Protein AF-A0A1A2CNS4-F1 (afdb_monomer_lite)

Radius of gyration: 110.71 Å; chains: 1; bounding box: 211×34×336 Å

Foldseek 3Di:
DPPPVVVVVVLVVCCVPPVPPSVVVVVVVVVVVVVVVVVVVVVVVVVVVVPPPDDDDDDDDDDDDDDDDDDDDDDDDDVVCVVVVVVVVVVVVVVVVVVVVVVVVVVVVVVVVVVVVVVVVVVVVVVVVVVVVVVVVVVVVVVVVVVVVVVCVVVVVVVVVVVVVVVVVVVVVVVVVVVVVVVVVVVVVVVVVVVVVVVVVVVVVVVVVVVVVVVVVVVVVVVVVVVVVVVVVVVVVVVVVVVVVVVVVVVVVVVVVVVVVVVVVVVVVVVVVVVVVVVVVVVVVVVVVVVVVVVVVVVVVVVVVVVVVVVVVVVVVVVVVVVVVVVVPDDDDDDDDVDVVD

Sequence (342 aa):
MAFAVPLTVLGLAGVATNPALFVPLLVLAGFALVVVDFYGYQRREAKERALIAARPPKRNPQPRPAPAPTQVKLKQTPSELEAEARARADAAEAKAQAAQAEALAAEARARAEAAEAQALAAEAEALAAEAEALAAEARAQAEAAAAEALAAEPEALAAEARAQAEAAEAQALAAEARARGQARAEAAETEALAAQARAEAEAAEAEAMAAEARAQAEAAEALAQAARAREQAEAAEAQARAAEAQAQAEAAEAQTRAAEARARARARTEAAEAEAVAAQARAEAEAAEAEARAAEVWAGAEAAEAQALAAEARARAVRLRREAEAKTARRPKEDRPQGDSP

Structure (mmCIF, N/CA/C/O backbone):
data_AF-A0A1A2CNS4-F1
#
_entry.id   AF-A0A1A2CNS4-F1
#
loop_
_atom_site.group_PDB
_atom_site.id
_atom_site.type_symbol
_atom_site.label_atom_id
_atom_site.label_alt_id
_atom_site.label_comp_id
_atom_site.label_asym_id
_atom_site.label_entity_id
_atom_site.label_seq_id
_atom_site.pdbx_PDB_ins_code
_atom_site.Cartn_x
_atom_site.Cartn_y
_atom_site.Cartn_z
_atom_site.occupancy
_atom_site.B_iso_or_equiv
_atom_site.auth_seq_id
_atom_site.auth_comp_id
_atom_site.auth_asym_id
_atom_site.auth_atom_id
_atom_site.pdbx_PDB_model_num
ATOM 1 N N . MET A 1 1 ? -62.488 10.384 37.126 1.00 51.12 1 MET A N 1
ATOM 2 C CA . MET A 1 1 ? -61.646 9.177 36.951 1.00 51.12 1 MET A CA 1
ATOM 3 C C . MET A 1 1 ? -61.115 8.981 35.516 1.00 51.12 1 MET A C 1
ATOM 5 O O . MET A 1 1 ? -60.415 8.008 35.296 1.00 51.12 1 MET A O 1
ATOM 9 N N . ALA A 1 2 ? -61.365 9.877 34.544 1.00 52.34 2 ALA A N 1
ATOM 10 C CA . ALA A 1 2 ? -60.969 9.656 33.137 1.00 52.34 2 ALA A CA 1
ATOM 11 C C . ALA A 1 2 ? -59.573 10.194 32.733 1.00 52.34 2 ALA A C 1
ATOM 13 O O . ALA A 1 2 ? -59.128 9.940 31.622 1.00 52.34 2 ALA A O 1
ATOM 14 N N . PHE A 1 3 ? -58.864 10.906 33.619 1.00 50.09 3 PHE A N 1
ATOM 15 C CA . PHE A 1 3 ? -57.565 11.535 33.306 1.00 50.09 3 PHE A CA 1
ATOM 16 C C . PHE A 1 3 ? -56.349 10.875 33.978 1.00 50.09 3 PHE A C 1
ATOM 18 O O . PHE A 1 3 ? -55.220 11.228 33.658 1.00 50.09 3 PHE A O 1
ATOM 25 N N . ALA A 1 4 ? -56.548 9.906 34.879 1.00 55.91 4 ALA A N 1
ATOM 26 C CA . ALA A 1 4 ? -55.442 9.278 35.612 1.00 55.91 4 ALA A CA 1
ATOM 27 C C . ALA A 1 4 ? -54.677 8.239 34.769 1.00 55.91 4 ALA A C 1
ATOM 29 O O . ALA A 1 4 ? -53.458 8.146 34.856 1.00 55.91 4 ALA A O 1
ATOM 30 N N . VAL A 1 5 ? -55.386 7.506 33.906 1.00 55.97 5 VAL A N 1
ATOM 31 C CA . VAL A 1 5 ? -54.818 6.433 33.075 1.00 55.97 5 VAL A CA 1
ATOM 32 C C . VAL A 1 5 ? -53.853 6.933 31.979 1.00 55.97 5 VAL A C 1
ATOM 34 O O . VAL A 1 5 ? -52.799 6.321 31.814 1.00 55.97 5 VAL A O 1
ATOM 37 N N . PRO A 1 6 ? -54.113 8.035 31.238 1.00 58.06 6 PRO A N 1
ATOM 38 C CA . PRO A 1 6 ? -53.168 8.482 30.207 1.00 58.06 6 PRO A CA 1
ATOM 39 C C . PRO A 1 6 ? -51.847 9.026 30.778 1.00 58.06 6 PRO A C 1
ATOM 41 O O . PRO A 1 6 ? -50.804 8.881 30.145 1.00 58.06 6 PRO A O 1
ATOM 44 N N . LEU A 1 7 ? -51.857 9.597 31.988 1.00 63.91 7 LEU A N 1
ATOM 45 C CA . LEU A 1 7 ? -50.659 10.158 32.626 1.00 63.91 7 LEU A CA 1
ATOM 46 C C . LEU A 1 7 ? -49.661 9.081 33.072 1.00 63.91 7 LEU A C 1
ATOM 48 O O . LEU A 1 7 ? -48.454 9.267 32.929 1.00 63.91 7 LEU A O 1
ATOM 52 N N . THR A 1 8 ? -50.144 7.932 33.547 1.00 71.75 8 THR A N 1
ATOM 53 C CA . THR A 1 8 ? -49.272 6.821 33.958 1.00 71.75 8 THR A CA 1
ATOM 54 C C . THR A 1 8 ? -48.624 6.120 32.765 1.00 71.75 8 THR A C 1
ATOM 56 O O . THR A 1 8 ? -47.458 5.738 32.840 1.00 71.75 8 THR A O 1
ATOM 59 N N . VAL A 1 9 ? -49.339 6.004 31.638 1.00 74.12 9 VAL A N 1
ATOM 60 C CA . VAL A 1 9 ? -48.796 5.404 30.404 1.00 74.12 9 VAL A CA 1
ATOM 61 C C . VAL A 1 9 ? -47.729 6.308 29.775 1.00 74.12 9 VAL A C 1
ATOM 63 O O . VAL A 1 9 ? -46.681 5.816 29.360 1.00 74.12 9 VAL A O 1
ATOM 66 N N . LEU A 1 10 ? -47.944 7.630 29.768 1.00 71.50 10 LEU A N 1
ATOM 67 C CA . LEU A 1 10 ? -46.970 8.591 29.239 1.00 71.50 10 LEU A CA 1
ATOM 68 C C . LEU A 1 10 ? -45.695 8.664 30.102 1.00 71.50 10 LEU A C 1
ATOM 70 O O . LEU A 1 10 ? -44.593 8.759 29.564 1.00 71.50 10 LEU A O 1
ATOM 74 N N . GLY A 1 11 ? -45.833 8.559 31.429 1.00 69.56 11 GLY A N 1
ATOM 75 C CA . GLY A 1 11 ? -44.696 8.515 32.353 1.00 69.56 11 GLY A CA 1
ATOM 76 C C . GLY A 1 11 ? -43.818 7.274 32.164 1.00 69.56 11 GLY A C 1
ATOM 77 O O . GLY A 1 11 ? -42.597 7.393 32.097 1.00 69.56 11 GLY A O 1
ATOM 78 N N . LEU A 1 12 ? -44.426 6.094 32.000 1.00 76.00 12 LEU A N 1
ATOM 79 C CA . LEU A 1 12 ? -43.692 4.840 31.783 1.00 76.00 12 LEU A CA 1
ATOM 80 C C . LEU A 1 12 ? -42.988 4.795 30.419 1.00 76.00 12 LEU A C 1
ATOM 82 O O . LEU A 1 12 ? -41.839 4.361 30.337 1.00 76.00 12 LEU A O 1
ATOM 86 N N . ALA A 1 13 ? -43.632 5.296 29.361 1.00 79.94 13 ALA A N 1
ATOM 87 C CA . ALA A 1 13 ? -43.012 5.390 28.040 1.00 79.94 13 ALA A CA 1
ATOM 88 C C . ALA A 1 13 ? -41.817 6.368 28.018 1.00 79.94 13 ALA A C 1
ATOM 90 O O . ALA A 1 13 ? -40.807 6.104 27.358 1.00 79.94 13 ALA A O 1
ATOM 91 N N . GLY A 1 14 ? -41.898 7.469 28.773 1.00 73.44 14 GLY A N 1
ATOM 92 C CA . GLY A 1 14 ? -40.805 8.434 28.930 1.00 73.44 14 GLY A CA 1
ATOM 93 C C . GLY A 1 14 ? -39.570 7.851 29.624 1.00 73.44 14 GLY A C 1
ATOM 94 O O . GLY A 1 14 ? -38.446 8.069 29.174 1.00 73.44 14 GLY A O 1
ATOM 95 N N . VAL A 1 15 ? -39.762 7.041 30.672 1.00 82.06 15 VAL A N 1
ATOM 96 C CA . VAL A 1 15 ? -38.656 6.374 31.387 1.00 82.06 15 VAL A CA 1
ATOM 97 C C . VAL A 1 15 ? -37.901 5.393 30.483 1.00 82.06 15 VAL A C 1
ATOM 99 O O . VAL A 1 15 ? -36.676 5.329 30.554 1.00 82.06 15 VAL A O 1
ATOM 102 N N . ALA A 1 16 ? -38.602 4.675 29.598 1.00 83.50 16 ALA A N 1
ATOM 103 C CA . ALA A 1 16 ? -37.981 3.726 28.669 1.00 83.50 16 ALA A CA 1
ATOM 104 C C . ALA A 1 16 ? -37.172 4.409 27.552 1.00 83.50 16 ALA A C 1
ATOM 106 O O . ALA A 1 16 ? -36.167 3.870 27.096 1.00 83.50 16 ALA A O 1
ATOM 107 N N . THR A 1 17 ? -37.609 5.587 27.100 1.00 90.25 17 THR A N 1
ATOM 108 C CA . THR A 1 17 ? -36.985 6.300 25.974 1.00 90.25 17 THR A CA 1
ATOM 109 C C . THR A 1 17 ? -35.889 7.263 26.406 1.00 90.25 17 THR A C 1
ATOM 111 O O . THR A 1 17 ? -34.947 7.482 25.647 1.00 90.25 17 THR A O 1
ATOM 114 N N . ASN A 1 18 ? -35.987 7.846 27.604 1.00 82.50 18 ASN A N 1
ATOM 115 C CA . ASN A 1 18 ? -35.010 8.824 28.072 1.00 82.50 18 ASN A CA 1
ATOM 116 C C . ASN A 1 18 ? -34.841 8.793 29.608 1.00 82.50 18 ASN A C 1
ATOM 118 O O . ASN A 1 18 ? -35.271 9.713 30.317 1.00 82.50 18 ASN A O 1
ATOM 122 N N . PRO A 1 19 ? -34.205 7.738 30.157 1.00 85.44 19 PRO A N 1
ATOM 123 C CA . PRO A 1 19 ? -34.143 7.515 31.603 1.00 85.44 19 PRO A CA 1
ATOM 124 C C . PRO A 1 19 ? -33.402 8.634 32.348 1.00 85.44 19 PRO A C 1
ATOM 126 O O . PRO A 1 19 ? -33.779 8.981 33.466 1.00 85.44 19 PRO A O 1
ATOM 129 N N . ALA A 1 20 ? -32.407 9.260 31.709 1.00 86.25 20 ALA A N 1
ATOM 130 C CA . ALA A 1 20 ? -31.607 10.333 32.302 1.00 86.25 20 ALA A CA 1
ATOM 131 C C . ALA A 1 20 ? -32.427 11.580 32.690 1.00 86.25 20 ALA A C 1
ATOM 133 O O . ALA A 1 20 ? -32.040 12.298 33.607 1.00 86.25 20 ALA A O 1
ATOM 134 N N . LEU A 1 21 ? -33.562 11.831 32.025 1.00 86.62 21 LEU A N 1
ATOM 135 C CA . LEU A 1 21 ? -34.442 12.968 32.322 1.00 86.62 21 LEU A CA 1
ATOM 136 C C . LEU A 1 21 ? -35.630 12.581 33.209 1.00 86.62 21 LEU A C 1
ATOM 138 O O . LEU A 1 21 ? -36.022 13.349 34.085 1.00 86.62 21 LEU A O 1
ATOM 142 N N . PHE A 1 22 ? -36.208 11.395 33.007 1.00 82.94 22 PHE A N 1
ATOM 143 C CA . PHE A 1 22 ? -37.447 11.010 33.691 1.00 82.94 22 PHE A CA 1
ATOM 144 C C . PHE A 1 22 ? -37.236 10.463 35.107 1.00 82.94 22 PHE A C 1
ATOM 146 O O . PHE A 1 22 ? -38.076 10.702 35.975 1.00 82.94 22 PHE A O 1
ATOM 153 N N . VAL A 1 23 ? -36.114 9.788 35.378 1.00 84.81 23 VAL A N 1
ATOM 154 C CA . VAL A 1 23 ? -35.785 9.295 36.727 1.00 84.81 23 VAL A CA 1
ATOM 155 C C . VAL A 1 23 ? -35.658 10.440 37.750 1.00 84.81 23 VAL A C 1
ATOM 157 O O . VAL A 1 23 ? -36.341 10.374 38.774 1.00 84.81 23 VAL A O 1
ATOM 160 N N . PRO A 1 24 ? -34.888 11.524 37.511 1.00 85.19 24 PRO A N 1
ATOM 161 C CA . PRO A 1 24 ? -34.815 12.630 38.472 1.00 85.19 24 PRO A CA 1
ATOM 162 C C . PRO A 1 24 ? -36.153 13.372 38.651 1.00 85.19 24 PRO A C 1
ATOM 164 O O . PRO A 1 24 ? -36.464 13.812 39.758 1.00 85.19 24 PRO A O 1
ATOM 167 N N . LEU A 1 25 ? -36.987 13.460 37.607 1.00 84.81 25 LEU A N 1
ATOM 168 C CA . LEU A 1 25 ? -38.335 14.044 37.689 1.00 84.81 25 LEU A CA 1
ATOM 169 C C . LEU A 1 25 ? -39.282 13.226 38.583 1.00 84.81 25 LEU A C 1
ATOM 171 O O . LEU A 1 25 ? -40.048 13.805 39.353 1.00 84.81 25 LEU A O 1
ATOM 175 N N . LEU A 1 26 ? -39.209 11.893 38.521 1.00 84.31 26 LEU A N 1
ATOM 176 C CA . LEU A 1 26 ? -39.982 11.001 39.392 1.00 84.31 26 LEU A CA 1
ATOM 177 C C . LEU A 1 26 ? -39.563 11.122 40.860 1.00 84.31 26 LEU A C 1
ATOM 179 O O . LEU A 1 26 ? -40.426 11.196 41.735 1.00 84.31 26 LEU A O 1
ATOM 183 N N . VAL A 1 27 ? -38.257 11.208 41.129 1.00 88.81 27 VAL A N 1
ATOM 184 C CA . VAL A 1 27 ? -37.731 11.430 42.487 1.00 88.81 27 VAL A CA 1
ATOM 185 C C . VAL A 1 27 ? -38.237 12.761 43.053 1.00 88.81 27 VAL A C 1
ATOM 187 O O . VAL A 1 27 ? -38.709 12.812 44.190 1.00 88.81 27 VAL A O 1
ATOM 190 N N . LEU A 1 28 ? -38.224 13.827 42.245 1.00 90.62 28 LEU A N 1
ATOM 191 C CA . LEU A 1 28 ? -38.727 15.143 42.645 1.00 90.62 28 LEU A CA 1
ATOM 192 C C . LEU A 1 28 ? -40.238 15.124 42.947 1.00 90.62 28 LEU A C 1
ATOM 194 O O . LEU A 1 28 ? -40.680 15.703 43.940 1.00 90.62 28 LEU A O 1
ATOM 198 N N . ALA A 1 29 ? -41.033 14.441 42.119 1.00 85.94 29 ALA A N 1
ATOM 199 C CA . ALA A 1 29 ? -42.475 14.308 42.325 1.00 85.94 29 ALA A CA 1
ATOM 200 C C . ALA A 1 29 ? -42.813 13.499 43.592 1.00 85.94 29 ALA A C 1
ATOM 202 O O . ALA A 1 29 ? -43.718 13.878 44.339 1.00 85.94 29 ALA A O 1
ATOM 203 N N . GLY A 1 30 ? -42.060 12.428 43.868 1.00 85.31 30 GLY A N 1
ATOM 204 C CA . GLY A 1 30 ? -42.186 11.654 45.105 1.00 85.31 30 GLY A CA 1
ATOM 205 C C . GLY A 1 30 ? -41.881 12.496 46.345 1.00 85.31 30 GLY A C 1
ATOM 206 O O . GLY A 1 30 ? -42.659 12.501 47.297 1.00 85.31 30 GLY A O 1
ATOM 207 N N . PHE A 1 31 ? -40.808 13.289 46.299 1.00 91.31 31 PHE A N 1
ATOM 208 C CA . PHE A 1 31 ? -40.459 14.208 47.383 1.00 91.31 31 PHE A CA 1
ATOM 209 C C . PHE A 1 31 ? -41.561 15.250 47.645 1.00 91.31 31 PHE A C 1
ATOM 211 O O . PHE A 1 31 ? -41.920 15.497 48.796 1.00 91.31 31 PHE A O 1
ATOM 218 N N . ALA A 1 32 ? -42.160 15.818 46.594 1.00 88.00 32 ALA A N 1
ATOM 219 C CA . ALA A 1 32 ? -43.245 16.790 46.735 1.00 88.00 32 ALA A CA 1
ATOM 220 C C . ALA A 1 32 ? -44.488 16.205 47.437 1.00 88.00 32 ALA A C 1
ATOM 222 O O . ALA A 1 32 ? -45.096 16.879 48.268 1.00 88.00 32 ALA A O 1
ATOM 223 N N . LEU A 1 33 ? -44.844 14.949 47.148 1.00 88.50 33 LEU A N 1
ATOM 224 C CA . LEU A 1 33 ? -45.954 14.247 47.805 1.00 88.50 33 LEU A CA 1
ATOM 225 C C . LEU A 1 33 ? -45.712 14.055 49.308 1.00 88.50 33 LEU A C 1
ATOM 227 O O . LEU A 1 33 ? -46.608 14.332 50.105 1.00 88.50 33 LEU A O 1
ATOM 231 N N . VAL A 1 34 ? -44.494 13.667 49.696 1.00 90.69 34 VAL A N 1
ATOM 232 C CA . VAL A 1 34 ? -44.107 13.511 51.110 1.00 90.69 34 VAL A CA 1
ATOM 233 C C . VAL A 1 34 ? -44.191 14.844 51.859 1.00 90.69 34 VAL A C 1
ATOM 235 O O . VAL A 1 34 ? -44.718 14.902 52.968 1.00 90.69 34 VAL A O 1
ATOM 238 N N . VAL A 1 35 ? -43.733 15.940 51.244 1.00 88.94 35 VAL A N 1
ATOM 239 C CA . VAL A 1 35 ? -43.813 17.281 51.847 1.00 88.94 35 VAL A CA 1
ATOM 240 C C . VAL A 1 35 ? -45.269 17.714 52.053 1.00 88.94 35 VAL A C 1
ATOM 242 O O . VAL A 1 35 ? -45.606 18.241 53.114 1.00 88.94 35 VAL A O 1
ATOM 245 N N . VAL A 1 36 ? -46.152 17.481 51.077 1.00 88.00 36 VAL A N 1
ATOM 246 C CA . VAL A 1 36 ? -47.579 17.831 51.197 1.00 88.00 36 VAL A CA 1
ATOM 247 C C . VAL A 1 36 ? -48.253 17.062 52.337 1.00 88.00 36 VAL A C 1
ATOM 249 O O . VAL A 1 36 ? -49.014 17.663 53.100 1.00 88.00 36 VAL A O 1
ATOM 252 N N . ASP A 1 37 ? -47.952 15.772 52.492 1.00 84.69 37 ASP A N 1
ATOM 253 C CA . ASP A 1 37 ? -48.531 14.943 53.556 1.00 84.69 37 ASP A CA 1
ATOM 254 C C . ASP A 1 37 ? -48.020 15.359 54.946 1.00 84.69 37 ASP A C 1
ATOM 256 O O . ASP A 1 37 ? -48.803 15.560 55.879 1.00 84.69 37 ASP A O 1
ATOM 260 N N . PHE A 1 38 ? -46.719 15.652 55.055 1.00 86.44 38 PHE A N 1
ATOM 261 C CA . PHE A 1 38 ? -46.110 16.173 56.280 1.00 86.44 38 PHE A CA 1
ATOM 262 C C . PHE A 1 38 ? -46.743 17.500 56.738 1.00 86.44 38 PHE A C 1
ATOM 264 O O . PHE A 1 38 ? -47.076 17.674 57.915 1.00 86.44 38 PHE A O 1
ATOM 271 N N . TYR A 1 39 ? -46.985 18.434 55.811 1.00 82.31 39 TYR A N 1
ATOM 272 C CA . TYR A 1 39 ? -47.676 19.691 56.125 1.00 82.31 39 TYR A CA 1
ATOM 273 C C . TYR A 1 39 ? -49.164 19.489 56.461 1.00 82.31 39 TYR A C 1
ATOM 275 O O . TYR A 1 39 ? -49.718 20.235 57.277 1.00 82.31 39 TYR A O 1
ATOM 283 N N . GLY A 1 40 ? -49.821 18.488 55.867 1.00 78.06 40 GLY A N 1
ATOM 284 C CA . GLY A 1 40 ? -51.193 18.101 56.195 1.00 78.06 40 GLY A CA 1
ATOM 285 C C . GLY A 1 40 ? -51.330 17.557 57.620 1.00 78.06 40 GLY A C 1
ATOM 286 O O . GLY A 1 40 ? -52.258 17.947 58.337 1.00 78.06 40 GLY A O 1
ATOM 287 N N . TYR A 1 41 ? -50.378 16.722 58.041 1.00 76.75 41 TYR A N 1
ATOM 288 C CA . TYR A 1 41 ? -50.313 16.128 59.377 1.00 76.75 41 TYR A CA 1
ATOM 289 C C . TYR A 1 41 ? -50.148 17.197 60.471 1.00 76.75 41 TYR A C 1
ATOM 291 O O . TYR A 1 41 ? -50.973 17.290 61.384 1.00 76.75 41 TYR A O 1
ATOM 299 N N . GLN A 1 42 ? -49.188 18.112 60.305 1.00 77.06 42 GLN A N 1
ATOM 300 C CA . GLN A 1 42 ? -48.960 19.237 61.229 1.00 77.06 42 GLN A CA 1
ATOM 301 C C . GLN A 1 42 ? -50.204 20.126 61.420 1.00 77.06 42 GLN A C 1
ATOM 303 O O . GLN A 1 42 ? -50.475 20.639 62.508 1.00 77.06 42 GLN A O 1
ATOM 308 N N . ARG A 1 43 ? -51.019 20.300 60.370 1.00 73.12 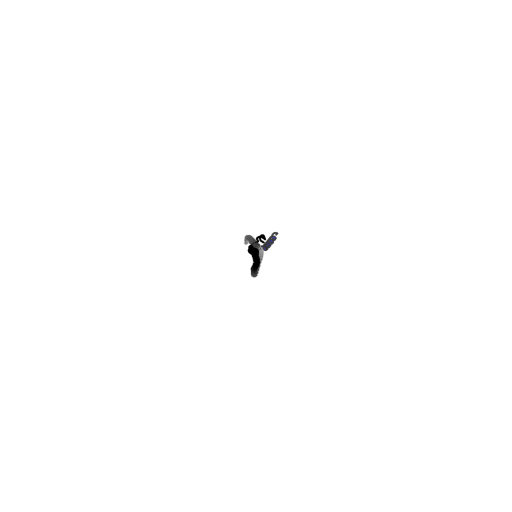43 ARG A N 1
ATOM 309 C CA . ARG A 1 43 ? -52.237 21.123 60.439 1.00 73.12 43 ARG A CA 1
ATOM 310 C C . ARG A 1 43 ? -53.385 20.477 61.226 1.00 73.12 43 ARG A C 1
ATOM 312 O O . ARG A 1 43 ? -54.307 21.202 61.610 1.00 73.12 43 ARG A O 1
ATOM 319 N N . ARG A 1 44 ? -53.373 19.153 61.433 1.00 70.94 44 ARG A N 1
ATOM 320 C CA . ARG A 1 44 ? -54.403 18.431 62.205 1.00 70.94 44 ARG A CA 1
ATOM 321 C C . ARG A 1 44 ? -54.126 18.482 63.705 1.00 70.94 44 ARG A C 1
ATOM 323 O O . ARG A 1 44 ? -55.032 18.839 64.456 1.00 70.94 44 ARG A O 1
ATOM 330 N N . GLU A 1 45 ? -52.878 18.284 64.126 1.00 70.38 45 GLU A N 1
ATOM 331 C CA . GLU A 1 45 ? -52.501 18.341 65.550 1.00 70.38 45 GLU A CA 1
ATOM 332 C C . GLU A 1 45 ? -52.752 19.722 66.184 1.00 70.38 45 GLU A C 1
ATOM 334 O O . GLU A 1 45 ? -53.146 19.828 67.349 1.00 70.38 45 GLU A O 1
ATOM 339 N N . ALA A 1 46 ? -52.610 20.800 65.406 1.00 64.56 46 ALA A N 1
ATOM 340 C CA . ALA A 1 46 ? -52.883 22.158 65.878 1.00 64.56 46 ALA A CA 1
ATOM 341 C C . ALA A 1 46 ? -54.363 22.403 66.244 1.00 64.56 46 ALA A C 1
ATOM 343 O O . ALA A 1 46 ? -54.656 23.297 67.038 1.00 64.56 46 ALA A O 1
ATOM 344 N N . LYS A 1 47 ? -55.308 21.628 65.690 1.00 64.19 47 LYS A N 1
ATOM 345 C CA . LYS A 1 47 ? -56.749 21.796 65.954 1.00 64.19 47 LYS A CA 1
ATOM 346 C C . LYS A 1 47 ? -57.225 21.033 67.190 1.00 64.19 47 LYS A C 1
ATOM 348 O O . LYS A 1 47 ? -58.134 21.503 67.868 1.00 64.19 47 LYS A O 1
ATOM 353 N N . GLU A 1 48 ? -56.603 19.905 67.518 1.00 62.91 48 GLU A N 1
ATOM 354 C CA . GLU A 1 48 ? -57.021 19.060 68.647 1.00 62.91 48 GLU A CA 1
ATOM 355 C C . GLU A 1 48 ? -56.573 19.629 69.999 1.00 62.91 48 GLU A C 1
ATOM 357 O O . GLU A 1 48 ? -57.320 19.588 70.978 1.00 62.91 48 GLU A O 1
ATOM 362 N N . ARG A 1 49 ? -55.409 20.291 70.045 1.00 56.03 49 ARG A N 1
ATOM 363 C CA . ARG A 1 49 ? -54.909 20.942 71.270 1.00 56.03 49 ARG A CA 1
ATOM 364 C C . ARG A 1 49 ? -55.760 22.133 71.729 1.00 56.03 49 ARG A C 1
ATOM 366 O O . ARG A 1 49 ? -55.745 22.467 72.910 1.00 56.03 49 ARG A O 1
ATOM 373 N N . ALA A 1 50 ? -56.541 22.744 70.836 1.00 56.59 50 ALA A N 1
ATOM 374 C CA . ALA A 1 50 ? -57.426 23.860 71.176 1.00 56.59 50 ALA A CA 1
ATOM 375 C C . ALA A 1 50 ? -58.726 23.424 71.887 1.00 56.59 50 ALA A C 1
ATOM 377 O O . ALA A 1 50 ? -59.346 24.234 72.572 1.00 56.59 50 ALA A O 1
ATOM 378 N N . LEU A 1 51 ? -59.138 22.157 71.758 1.00 58.81 51 LEU A N 1
ATOM 379 C CA . LEU A 1 51 ? -60.416 21.653 72.286 1.00 58.81 51 LEU A CA 1
ATOM 380 C C . LEU A 1 51 ? -60.340 21.145 73.736 1.00 58.81 51 LEU A C 1
ATOM 382 O O . LEU A 1 51 ? -61.356 21.113 74.425 1.00 58.81 51 LEU A O 1
ATOM 386 N N . ILE A 1 52 ? -59.151 20.788 74.228 1.00 55.28 52 ILE A N 1
ATOM 387 C CA . ILE A 1 52 ? -58.978 20.136 75.542 1.00 55.28 52 ILE A CA 1
ATOM 388 C C . ILE A 1 52 ? -58.820 21.154 76.694 1.00 55.28 52 ILE A C 1
ATOM 390 O O . ILE A 1 52 ? -59.030 20.824 77.858 1.00 55.28 52 ILE A O 1
ATOM 394 N N . ALA A 1 53 ? -58.545 22.428 76.400 1.00 51.84 53 ALA A N 1
ATOM 395 C CA . ALA A 1 53 ? -58.241 23.446 77.414 1.00 51.84 53 ALA A CA 1
ATOM 396 C C . ALA A 1 53 ? -59.464 24.088 78.123 1.00 51.84 53 ALA A C 1
ATOM 398 O O . ALA A 1 53 ? -59.284 25.017 78.909 1.00 51.84 53 ALA A O 1
ATOM 399 N N . ALA A 1 54 ? -60.703 23.639 77.878 1.00 47.59 54 ALA A N 1
ATOM 400 C CA . ALA A 1 54 ? -61.916 24.363 78.289 1.00 47.59 54 ALA A CA 1
ATOM 401 C C . ALA A 1 54 ? -62.890 23.566 79.190 1.00 47.59 54 ALA A C 1
ATOM 403 O O . ALA A 1 54 ? -64.016 23.279 78.781 1.00 47.59 54 ALA A O 1
ATOM 404 N N . ARG A 1 55 ? -62.529 23.254 80.450 1.00 42.16 55 ARG A N 1
ATOM 405 C CA . ARG A 1 55 ? -63.524 22.840 81.474 1.00 42.16 55 ARG A CA 1
ATOM 406 C C . ARG A 1 55 ? -63.123 23.178 82.929 1.00 42.16 55 ARG A C 1
ATOM 408 O O . ARG A 1 55 ? -62.001 22.862 83.309 1.00 42.16 55 ARG A O 1
ATOM 415 N N . PRO A 1 56 ? -64.021 23.749 83.767 1.00 49.47 56 PRO A N 1
ATOM 416 C CA . PRO A 1 56 ? -63.749 24.028 85.188 1.00 49.47 56 PRO A CA 1
ATOM 417 C C . PRO A 1 56 ? -64.494 23.087 86.181 1.00 49.47 56 PRO A C 1
ATOM 419 O O . PRO A 1 56 ? -65.544 22.548 85.818 1.00 49.47 56 PRO A O 1
ATOM 422 N N . PRO A 1 57 ? -64.025 22.919 87.445 1.00 47.75 57 PRO A N 1
ATOM 423 C CA . PRO A 1 57 ? -64.641 22.032 88.448 1.00 47.75 57 PRO A CA 1
ATOM 424 C C . PRO A 1 57 ? -65.532 22.756 89.489 1.00 47.75 57 PRO A C 1
ATOM 426 O O . PRO A 1 57 ? -65.316 23.925 89.813 1.00 47.75 57 PRO A O 1
ATOM 429 N N . LYS A 1 58 ? -66.527 22.046 90.052 1.00 35.72 58 LYS A N 1
ATOM 430 C CA . LYS A 1 58 ? -67.546 22.547 91.009 1.00 35.72 58 LYS A CA 1
ATOM 431 C C . LYS A 1 58 ? -67.477 21.799 92.360 1.00 35.72 58 LYS A C 1
ATOM 433 O O . LYS A 1 58 ? -67.242 20.597 92.382 1.00 35.72 58 LYS A O 1
ATOM 438 N N . ARG A 1 59 ? -67.672 22.527 93.471 1.00 38.16 59 ARG A N 1
ATOM 439 C CA . ARG A 1 59 ? -67.506 22.122 94.892 1.00 38.16 59 ARG A CA 1
ATOM 440 C C . ARG A 1 59 ? -68.802 21.638 95.591 1.00 38.16 59 ARG A C 1
ATOM 442 O O . ARG A 1 59 ? -69.888 22.082 95.238 1.00 38.16 59 ARG A O 1
ATOM 449 N N . ASN A 1 60 ? -68.575 20.823 96.636 1.00 47.78 60 ASN A N 1
ATOM 450 C CA . ASN A 1 60 ? -69.355 20.401 97.835 1.00 47.78 60 ASN A CA 1
ATOM 451 C C . ASN A 1 60 ? -70.406 21.394 98.404 1.00 47.78 60 ASN A C 1
ATOM 453 O O . ASN A 1 60 ? -70.204 22.597 98.213 1.00 47.78 60 ASN A O 1
ATOM 457 N N . PRO A 1 61 ? -71.443 20.962 99.183 1.00 46.62 61 PRO A N 1
ATOM 458 C CA . PRO A 1 61 ? -71.343 21.001 100.674 1.00 46.62 61 PRO A CA 1
ATOM 459 C C . PRO A 1 61 ? -72.298 20.102 101.551 1.00 46.62 61 PRO A C 1
ATOM 461 O O . PRO A 1 61 ? -73.386 19.716 101.141 1.00 46.62 61 PRO A O 1
ATOM 464 N N . GLN A 1 62 ? -71.889 19.869 102.819 1.00 42.66 62 GLN A N 1
ATOM 465 C CA . GLN A 1 62 ? -72.664 19.520 104.060 1.00 42.66 62 GLN A CA 1
ATOM 466 C C . GLN A 1 62 ? -73.577 20.702 104.541 1.00 42.66 62 GLN A C 1
ATOM 468 O O . GLN A 1 62 ? -73.319 21.772 103.982 1.00 42.66 62 GLN A O 1
ATOM 473 N N . PRO A 1 63 ? -74.520 20.680 105.561 1.00 46.75 63 PRO A N 1
ATOM 474 C CA . PRO A 1 63 ? -74.330 20.198 106.975 1.00 46.75 63 PRO A CA 1
ATOM 475 C C . PRO A 1 63 ? -75.552 19.966 107.972 1.00 46.75 63 PRO A C 1
ATOM 477 O O . PRO A 1 63 ? -76.675 20.383 107.729 1.00 46.75 63 PRO A O 1
ATOM 480 N N . ARG A 1 64 ? -75.237 19.430 109.183 1.00 35.66 64 ARG A N 1
ATOM 481 C CA . ARG A 1 64 ? -75.650 19.776 110.601 1.00 35.66 64 ARG A CA 1
ATOM 482 C C . ARG A 1 64 ? -77.092 19.631 111.225 1.00 35.66 64 ARG A C 1
ATOM 484 O O . ARG A 1 64 ? -78.072 19.608 110.500 1.00 35.66 64 ARG A O 1
ATOM 491 N N . PRO A 1 65 ? -77.209 19.552 112.595 1.00 49.78 65 PRO A N 1
ATOM 492 C CA . PRO A 1 65 ? -78.240 18.797 113.355 1.00 49.78 65 PRO A CA 1
ATOM 493 C C . PRO A 1 65 ? -79.004 19.540 114.510 1.00 49.78 65 PRO A C 1
ATOM 495 O O . PRO A 1 65 ? -78.696 20.690 114.815 1.00 49.78 65 PRO A O 1
ATOM 498 N N . ALA A 1 66 ? -79.862 18.774 115.234 1.00 34.50 66 ALA A N 1
ATOM 499 C CA . ALA A 1 66 ? -80.393 18.934 116.626 1.00 34.50 66 ALA A CA 1
ATOM 500 C C . ALA A 1 66 ? -81.469 20.034 116.882 1.00 34.50 66 ALA A C 1
ATOM 502 O O . ALA A 1 66 ? -81.659 20.850 115.984 1.00 34.50 66 ALA A O 1
ATOM 503 N N . PRO A 1 67 ? -82.141 20.180 118.068 1.00 50.16 67 PRO A N 1
ATOM 504 C CA . PRO A 1 67 ? -82.332 19.349 119.290 1.00 50.16 67 PRO A CA 1
ATOM 505 C C . PRO A 1 67 ? -83.807 19.311 119.850 1.00 50.16 67 PRO A C 1
ATOM 507 O O . PRO A 1 67 ? -84.725 19.896 119.285 1.00 50.16 67 PRO A O 1
ATOM 510 N N . ALA A 1 68 ? -84.020 18.640 121.001 1.00 42.72 68 ALA A N 1
ATOM 511 C CA . ALA A 1 68 ? -85.232 18.637 121.865 1.00 42.72 68 ALA A CA 1
ATOM 512 C C . ALA A 1 68 ? -85.494 19.995 122.572 1.00 42.72 68 ALA A C 1
ATOM 514 O O . ALA A 1 68 ? -84.574 20.819 122.554 1.00 42.72 68 ALA A O 1
ATOM 515 N N . PRO A 1 69 ? -86.657 20.261 123.245 1.00 50.91 69 PRO A N 1
ATOM 516 C CA . PRO A 1 69 ? -86.780 19.947 124.695 1.00 50.91 69 PRO A CA 1
ATOM 517 C C . PRO A 1 69 ? -88.206 19.922 125.361 1.00 50.91 69 PRO A C 1
ATOM 519 O O . PRO A 1 69 ? -89.232 20.238 124.770 1.00 50.91 69 PRO A O 1
ATOM 522 N N . THR A 1 70 ? -88.182 19.688 126.689 1.00 36.56 70 THR A N 1
ATOM 523 C CA . THR A 1 70 ? -88.970 20.301 127.804 1.00 36.56 70 THR A CA 1
ATOM 524 C C . THR A 1 70 ? -90.317 19.756 128.333 1.00 36.56 70 THR A C 1
ATOM 526 O O . THR A 1 70 ? -91.300 19.564 127.632 1.00 36.56 70 THR A O 1
ATOM 529 N N . GLN A 1 71 ? -90.297 19.603 129.667 1.00 38.41 71 GLN A N 1
ATOM 530 C CA . GLN A 1 71 ? -91.290 19.203 130.678 1.00 38.41 71 GLN A CA 1
ATOM 531 C C . GLN A 1 71 ? -92.477 20.166 130.878 1.00 38.41 71 GLN A C 1
ATOM 533 O O . GLN A 1 71 ? -92.280 21.371 130.764 1.00 38.41 71 GLN A O 1
ATOM 538 N N . VAL A 1 72 ? -93.609 19.665 131.412 1.00 41.53 72 VAL A N 1
ATOM 539 C CA . VAL A 1 72 ? -94.534 20.419 132.300 1.00 41.53 72 VAL A CA 1
ATOM 540 C C . VAL A 1 72 ? -95.184 19.476 133.341 1.00 41.53 72 VAL A C 1
ATOM 542 O O . VAL A 1 72 ? -95.601 18.370 133.010 1.00 41.53 72 VAL A O 1
ATOM 545 N N . LYS A 1 73 ? -95.247 19.918 134.609 1.00 35.91 73 LYS A N 1
ATOM 546 C CA . LYS A 1 73 ? -95.847 19.265 135.797 1.00 35.91 73 LYS A CA 1
ATOM 547 C C . LYS A 1 73 ? -97.319 19.664 135.973 1.00 35.91 73 LYS A C 1
ATOM 549 O O . LYS A 1 73 ? -97.583 20.861 136.003 1.00 35.91 73 LYS A O 1
ATOM 554 N N . LEU A 1 74 ? -98.221 18.718 136.261 1.00 39.47 74 LEU A N 1
ATOM 555 C CA . LEU A 1 74 ? -99.561 18.986 136.814 1.00 39.47 74 LEU A CA 1
ATOM 556 C C . LEU A 1 74 ? -99.966 17.908 137.841 1.00 39.47 74 LEU A C 1
ATOM 558 O O . LEU A 1 74 ? -99.659 16.732 137.680 1.00 39.47 74 LEU A O 1
ATOM 562 N N . LYS A 1 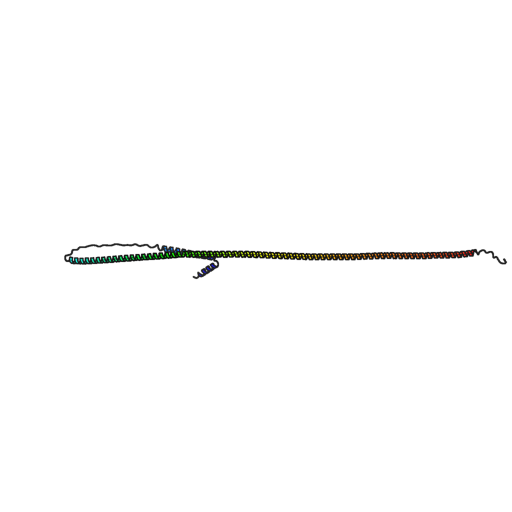75 ? -100.577 18.371 138.941 1.00 37.84 75 LYS A N 1
ATOM 563 C CA . LYS A 1 75 ? -101.017 17.632 140.141 1.00 37.84 75 LYS A CA 1
ATOM 564 C C . LYS A 1 75 ? -102.251 16.766 139.828 1.00 37.84 75 LYS A C 1
ATOM 566 O O . LYS A 1 75 ? -103.227 17.325 139.339 1.00 37.84 75 LYS A O 1
ATOM 571 N N . GLN A 1 76 ? -102.239 15.472 140.172 1.00 35.66 76 GLN A N 1
ATOM 572 C CA . GLN A 1 76 ? -103.392 14.560 140.042 1.00 35.66 76 GLN A CA 1
ATOM 573 C C . GLN A 1 76 ? -103.613 13.714 141.308 1.00 35.66 76 GLN A C 1
ATOM 575 O O . GLN A 1 76 ? -102.706 13.527 142.121 1.00 35.66 76 GLN A O 1
ATOM 580 N N . THR A 1 77 ? -104.869 13.315 141.510 1.00 40.62 77 THR A N 1
ATOM 581 C CA . THR A 1 77 ? -105.465 12.826 142.768 1.00 40.62 77 THR A CA 1
ATOM 582 C C . THR A 1 77 ? -105.360 11.290 142.919 1.00 40.62 77 THR A C 1
ATOM 584 O O . THR A 1 77 ? -105.061 10.608 141.939 1.00 40.62 77 THR A O 1
ATOM 587 N N . PRO A 1 78 ? -105.548 10.699 144.125 1.00 47.06 78 PRO A N 1
ATOM 588 C CA . PRO A 1 78 ? -105.035 9.359 144.460 1.00 47.06 78 PRO A CA 1
ATOM 589 C C . PRO A 1 78 ? -105.598 8.164 143.671 1.00 47.06 78 PRO A C 1
ATOM 591 O O . PRO A 1 78 ? -104.996 7.100 143.734 1.00 47.06 78 PRO A O 1
ATOM 594 N N . SER A 1 79 ? -106.702 8.303 142.925 1.00 44.16 79 SER A N 1
ATOM 595 C CA . SER A 1 79 ? -107.222 7.227 142.055 1.00 44.16 79 SER A CA 1
ATOM 596 C C . SER A 1 79 ? -106.889 7.411 140.568 1.00 44.16 79 SER A C 1
ATOM 598 O O . SER A 1 79 ? -107.121 6.503 139.777 1.00 44.16 79 SER A O 1
ATOM 600 N N . GLU A 1 80 ? -106.322 8.558 140.178 1.00 45.62 80 GLU A N 1
ATOM 601 C CA . GLU A 1 80 ? -105.805 8.813 138.823 1.00 45.62 80 GLU A CA 1
ATOM 602 C C . GLU A 1 80 ? -104.319 8.446 138.711 1.00 45.62 80 GLU A C 1
ATOM 604 O O . GLU A 1 80 ? -103.863 8.090 137.631 1.00 45.62 80 GLU A O 1
ATOM 609 N N . LEU A 1 81 ? -103.577 8.422 139.827 1.00 49.91 81 LEU A N 1
ATOM 610 C CA . LEU A 1 81 ? -102.169 8.009 139.878 1.00 49.91 81 LEU A CA 1
ATOM 611 C C . LEU A 1 81 ? -101.939 6.549 139.463 1.00 49.91 81 LEU A C 1
ATOM 613 O O . LEU A 1 81 ? -100.896 6.269 138.893 1.00 49.91 81 LEU A O 1
ATOM 617 N N . GLU A 1 82 ? -102.878 5.625 139.684 1.00 51.16 82 GLU A N 1
ATOM 618 C CA . GLU A 1 82 ? -102.725 4.230 139.229 1.00 51.16 82 GLU A CA 1
ATOM 619 C C . GLU A 1 82 ? -103.038 4.060 137.732 1.00 51.16 82 GLU A C 1
ATOM 621 O O . GLU A 1 82 ? -102.399 3.250 137.057 1.00 51.16 82 GLU A O 1
ATOM 626 N N . ALA A 1 83 ? -103.956 4.866 137.185 1.00 53.81 83 ALA A N 1
ATOM 627 C CA . ALA A 1 83 ? -104.263 4.892 135.754 1.00 53.81 83 ALA A CA 1
ATOM 628 C C . ALA A 1 83 ? -103.206 5.674 134.953 1.00 53.81 83 ALA A C 1
ATOM 630 O O . ALA A 1 83 ? -102.808 5.231 133.881 1.00 53.81 83 ALA A O 1
ATOM 631 N N . GLU A 1 84 ? -102.686 6.784 135.486 1.00 54.84 84 GLU A N 1
ATOM 632 C CA . GLU A 1 84 ? -101.579 7.547 134.904 1.00 54.84 84 GLU A CA 1
ATOM 633 C C . GLU A 1 84 ? -100.239 6.822 135.101 1.00 54.84 84 GLU A C 1
ATOM 635 O O . GLU A 1 84 ? -99.395 6.882 134.215 1.00 54.84 84 GLU A O 1
ATOM 640 N N . ALA A 1 85 ? -100.030 6.076 136.195 1.00 58.62 85 ALA A N 1
ATOM 641 C CA . ALA A 1 85 ? -98.856 5.211 136.340 1.00 58.62 85 ALA A CA 1
ATOM 642 C C . ALA A 1 85 ? -98.890 4.036 135.361 1.00 58.62 85 ALA A C 1
ATOM 644 O O . ALA A 1 85 ? -97.845 3.727 134.801 1.00 58.62 85 ALA A O 1
ATOM 645 N N . ARG A 1 86 ? -100.058 3.429 135.091 1.00 60.94 86 ARG A N 1
ATOM 646 C CA . ARG A 1 86 ? -100.200 2.432 134.015 1.00 60.94 86 ARG A CA 1
ATOM 647 C C . ARG A 1 86 ? -100.045 3.059 132.633 1.00 60.94 86 ARG A C 1
ATOM 649 O O . ARG A 1 86 ? -99.231 2.579 131.870 1.00 60.94 86 ARG A O 1
ATOM 656 N N . ALA A 1 87 ? -100.673 4.199 132.347 1.00 62.44 87 ALA A N 1
ATOM 657 C CA . ALA A 1 87 ? -100.505 4.885 131.063 1.00 62.44 87 ALA A CA 1
ATOM 658 C C . ALA A 1 87 ? -99.075 5.419 130.843 1.00 62.44 87 ALA A C 1
ATOM 660 O O . ALA A 1 87 ? -98.596 5.442 129.714 1.00 62.44 87 ALA A O 1
ATOM 661 N N . ARG A 1 88 ? -98.362 5.837 131.899 1.00 66.12 88 ARG A N 1
ATOM 662 C CA . ARG A 1 88 ? -96.938 6.210 131.838 1.00 66.12 88 ARG A CA 1
ATOM 663 C C . ARG A 1 88 ? -96.028 4.994 131.782 1.00 66.12 88 ARG A C 1
ATOM 665 O O . ARG A 1 88 ? -94.985 5.112 131.154 1.00 66.12 88 ARG A O 1
ATOM 672 N N . ALA A 1 89 ? -96.389 3.876 132.408 1.00 67.31 89 ALA A N 1
ATOM 673 C CA . ALA A 1 89 ? -95.677 2.613 132.258 1.00 67.31 89 ALA A CA 1
ATOM 674 C C . ALA A 1 89 ? -95.830 2.101 130.823 1.00 67.31 89 ALA A C 1
ATOM 676 O O . ALA A 1 89 ? -94.818 1.929 130.166 1.00 67.31 89 ALA A O 1
ATOM 677 N N . ASP A 1 90 ? -97.049 2.033 130.290 1.00 71.94 90 ASP A N 1
ATOM 678 C CA . ASP A 1 90 ? -97.342 1.643 128.909 1.00 71.94 90 ASP A CA 1
ATOM 679 C C . ASP A 1 90 ? -96.708 2.619 127.904 1.00 71.94 90 ASP A C 1
ATOM 681 O O . ASP A 1 90 ? -96.142 2.203 126.899 1.00 71.94 90 ASP A O 1
ATOM 685 N N . ALA A 1 91 ? -96.720 3.931 128.173 1.00 70.38 91 ALA A N 1
ATOM 686 C CA . ALA A 1 91 ? -96.033 4.913 127.331 1.00 70.38 91 ALA A CA 1
ATOM 687 C C . ALA A 1 91 ? -94.504 4.858 127.472 1.00 70.38 91 ALA A C 1
ATOM 689 O O . ALA A 1 91 ? -93.799 5.193 126.521 1.00 70.38 91 ALA A O 1
ATOM 690 N N . ALA A 1 92 ? -93.969 4.474 128.633 1.00 73.56 92 ALA A N 1
ATOM 691 C CA . ALA A 1 92 ? -92.539 4.245 128.824 1.00 73.56 92 ALA A CA 1
ATOM 692 C C . ALA A 1 92 ? -92.100 2.942 128.152 1.00 73.56 92 ALA A C 1
ATOM 694 O O . ALA A 1 92 ? -91.026 2.912 127.565 1.00 73.56 92 ALA A O 1
ATOM 695 N N . GLU A 1 93 ? -92.941 1.912 128.166 1.00 73.50 93 GLU A N 1
ATOM 696 C CA . GLU A 1 93 ? -92.720 0.634 127.500 1.00 73.50 93 GLU A CA 1
ATOM 697 C C . GLU A 1 93 ? -92.837 0.795 125.983 1.00 73.50 93 GLU A C 1
ATOM 699 O O . GLU A 1 93 ? -91.948 0.369 125.258 1.00 73.50 93 GLU A O 1
ATOM 704 N N . ALA A 1 94 ? -93.830 1.543 125.493 1.00 74.44 94 ALA A N 1
ATOM 705 C CA . ALA A 1 94 ? -93.946 1.920 124.087 1.00 74.44 94 ALA A CA 1
ATOM 706 C C . ALA A 1 94 ? -92.776 2.804 123.628 1.00 74.44 94 ALA A C 1
ATOM 708 O O . ALA A 1 94 ? -92.277 2.632 122.521 1.00 74.44 94 ALA A O 1
ATOM 709 N N . LYS A 1 95 ? -92.286 3.726 124.470 1.00 76.44 95 LYS A N 1
ATOM 710 C CA . LYS A 1 95 ? -91.070 4.508 124.179 1.00 76.44 95 LYS A CA 1
ATOM 711 C C . LYS A 1 95 ? -89.806 3.662 124.232 1.00 76.44 95 LYS A C 1
ATOM 713 O O . LYS A 1 95 ? -88.913 3.901 123.431 1.00 76.44 95 LYS A O 1
ATOM 718 N N . ALA A 1 96 ? -89.716 2.693 125.138 1.00 75.00 96 ALA A N 1
ATOM 719 C CA . ALA A 1 96 ? -88.596 1.765 125.209 1.00 75.00 96 ALA A CA 1
ATOM 720 C C . ALA A 1 96 ? -88.586 0.835 123.990 1.00 75.00 96 ALA A C 1
ATOM 722 O O . ALA A 1 96 ? -87.539 0.657 123.383 1.00 75.00 96 ALA A O 1
ATOM 723 N N . GLN A 1 97 ? -89.748 0.333 123.570 1.00 77.94 97 GLN A N 1
ATOM 724 C CA . GLN A 1 97 ? -89.916 -0.442 122.342 1.00 77.94 97 GLN A CA 1
ATOM 725 C C . GLN A 1 97 ? -89.641 0.405 121.095 1.00 77.94 97 GLN A C 1
ATOM 727 O O . GLN A 1 97 ? -88.972 -0.072 120.186 1.00 77.94 97 GLN A O 1
ATOM 732 N N . ALA A 1 98 ? -90.077 1.668 121.054 1.00 76.81 98 ALA A N 1
ATOM 733 C CA . ALA A 1 98 ? -89.765 2.590 119.961 1.00 76.81 98 ALA A CA 1
ATOM 734 C C . ALA A 1 98 ? -88.267 2.921 119.905 1.00 76.81 98 ALA A C 1
ATOM 736 O O . ALA A 1 98 ? -87.677 2.860 118.835 1.00 76.81 98 ALA A O 1
ATOM 737 N N . ALA A 1 99 ? -87.626 3.181 121.047 1.00 78.19 99 ALA A N 1
ATOM 738 C CA . ALA A 1 99 ? -86.184 3.403 121.129 1.00 78.19 99 ALA A CA 1
ATOM 739 C C . ALA A 1 99 ? -85.388 2.138 120.772 1.00 78.19 99 ALA A C 1
ATOM 741 O O . ALA A 1 99 ? -84.344 2.227 120.135 1.00 78.19 99 ALA A O 1
ATOM 742 N N . GLN A 1 100 ? -85.885 0.954 121.136 1.00 82.12 100 GLN A N 1
ATOM 743 C CA . GLN A 1 100 ? -85.289 -0.326 120.759 1.00 82.12 100 GLN A CA 1
ATOM 744 C C . GLN A 1 100 ? -85.467 -0.604 119.260 1.00 82.12 100 GLN A C 1
ATOM 746 O O . GLN A 1 100 ? -84.527 -1.054 118.611 1.00 82.12 100 GLN A O 1
ATOM 751 N N . ALA A 1 101 ? -86.627 -0.281 118.686 1.00 80.06 101 ALA A N 1
ATOM 752 C CA . ALA A 1 101 ? -86.876 -0.368 117.251 1.00 80.06 101 ALA A CA 1
ATOM 753 C C . ALA A 1 101 ? -86.023 0.637 116.459 1.00 80.06 101 ALA A C 1
ATOM 755 O O . ALA A 1 101 ? -85.467 0.277 115.425 1.00 80.06 101 ALA A O 1
ATOM 756 N N . GLU A 1 102 ? -85.855 1.866 116.952 1.00 81.38 102 GLU A N 1
ATOM 757 C CA . GLU A 1 102 ? -84.947 2.865 116.379 1.00 81.38 102 GLU A CA 1
ATOM 758 C C . GLU A 1 102 ? -83.482 2.440 116.497 1.00 81.38 102 GLU A C 1
ATOM 760 O O . GLU A 1 102 ? -82.735 2.598 115.537 1.00 81.38 102 GLU A O 1
ATOM 765 N N . ALA A 1 103 ? -83.070 1.854 117.625 1.00 80.38 103 ALA A N 1
ATOM 766 C CA . ALA A 1 103 ? -81.722 1.322 117.804 1.00 80.38 103 ALA A CA 1
ATOM 767 C C . ALA A 1 103 ? -81.444 0.153 116.850 1.00 80.38 103 ALA A C 1
ATOM 769 O O . ALA A 1 103 ? -80.400 0.135 116.205 1.00 80.38 103 ALA A O 1
ATOM 770 N N . LEU A 1 104 ? -82.394 -0.774 116.686 1.00 85.75 104 LEU A N 1
ATOM 771 C CA . LEU A 1 104 ? -82.298 -1.863 115.710 1.00 85.75 104 LEU A CA 1
ATOM 772 C C . LEU A 1 104 ? -82.305 -1.342 114.266 1.00 85.75 104 LEU A C 1
ATOM 774 O O . LEU A 1 104 ? -81.565 -1.852 113.430 1.00 85.75 104 LEU A O 1
ATOM 778 N N . ALA A 1 105 ? -83.094 -0.309 113.960 1.00 83.19 105 ALA A N 1
ATOM 779 C CA . ALA A 1 105 ? -83.100 0.327 112.645 1.00 83.19 105 ALA A CA 1
ATOM 780 C C . ALA A 1 105 ? -81.791 1.085 112.363 1.00 83.19 105 ALA A C 1
ATOM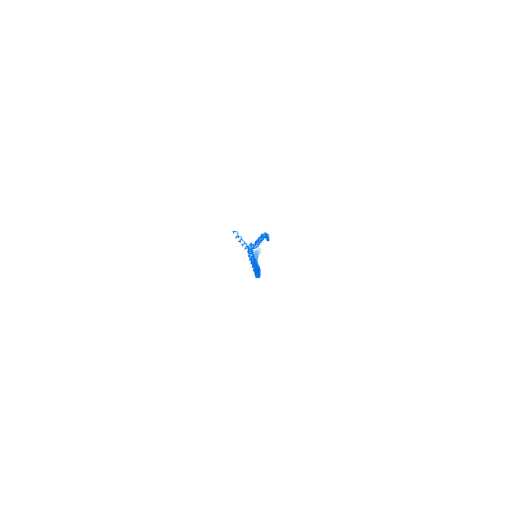 782 O O . ALA A 1 105 ? -81.286 1.041 111.242 1.00 83.19 105 ALA A O 1
ATOM 783 N N . ALA A 1 106 ? -81.221 1.756 113.366 1.00 82.50 106 ALA A N 1
ATOM 784 C CA . ALA A 1 106 ? -79.926 2.419 113.276 1.00 82.50 106 ALA A CA 1
ATOM 785 C C . ALA A 1 106 ? -78.785 1.404 113.129 1.00 82.50 106 ALA A C 1
ATOM 787 O O . ALA A 1 106 ? -77.902 1.602 112.300 1.00 82.50 106 ALA A O 1
ATOM 788 N N . GLU A 1 107 ? -78.832 0.287 113.858 1.00 87.19 107 GLU A N 1
ATOM 789 C CA . GLU A 1 107 ? -77.880 -0.814 113.713 1.00 87.19 107 GLU A CA 1
ATOM 790 C C . GLU A 1 107 ? -77.993 -1.474 112.331 1.00 87.19 107 GLU A C 1
ATOM 792 O O . GLU A 1 107 ? -76.979 -1.714 111.680 1.00 87.19 107 GLU A O 1
ATOM 797 N N . ALA A 1 108 ? -79.212 -1.713 111.837 1.00 85.38 108 ALA A N 1
ATOM 798 C CA . ALA A 1 108 ? -79.437 -2.245 110.496 1.00 85.38 108 ALA A CA 1
ATOM 799 C C . ALA A 1 108 ? -78.911 -1.298 109.404 1.00 85.38 108 ALA A C 1
ATOM 801 O O . ALA A 1 108 ? -78.279 -1.763 108.457 1.00 85.38 108 ALA A O 1
ATOM 802 N N . ARG A 1 109 ? -79.106 0.021 109.552 1.00 87.44 109 ARG A N 1
ATOM 803 C CA . ARG A 1 109 ? -78.533 1.034 108.647 1.00 87.44 109 ARG A CA 1
ATOM 804 C C . ARG A 1 109 ? -77.010 1.062 108.708 1.00 87.44 109 ARG A C 1
ATOM 806 O O . ARG A 1 109 ? -76.384 1.012 107.662 1.00 87.44 109 ARG A O 1
ATOM 813 N N . ALA A 1 110 ? -76.416 1.051 109.900 1.00 85.12 110 ALA A N 1
ATOM 814 C CA . ALA A 1 110 ? -74.962 1.019 110.054 1.00 85.12 110 ALA A CA 1
ATOM 815 C C . ALA A 1 110 ? -74.346 -0.253 109.447 1.00 85.12 110 ALA A C 1
ATOM 817 O O . ALA A 1 110 ? -73.290 -0.195 108.822 1.00 85.12 110 ALA A O 1
ATOM 818 N N . ARG A 1 111 ? -75.018 -1.406 109.581 1.00 90.06 111 ARG A N 1
ATOM 819 C CA . ARG A 1 111 ? -74.608 -2.653 108.918 1.00 90.06 111 ARG A CA 1
ATOM 820 C C . ARG A 1 111 ? -74.754 -2.575 107.397 1.00 90.06 111 ARG A C 1
ATOM 822 O O . ARG A 1 111 ? -73.882 -3.084 106.703 1.00 90.06 111 ARG A O 1
ATOM 829 N N . ALA A 1 112 ? -75.813 -1.947 106.885 1.00 88.25 112 ALA A N 1
ATOM 830 C CA . ALA A 1 112 ? -76.000 -1.739 105.450 1.00 88.25 112 ALA A CA 1
ATOM 831 C C . ALA A 1 112 ? -74.934 -0.796 104.868 1.00 88.25 112 ALA A C 1
ATOM 833 O O . ALA A 1 112 ? -74.295 -1.150 103.887 1.00 88.25 112 ALA A O 1
ATOM 834 N N . GLU A 1 113 ? -74.663 0.337 105.520 1.00 89.75 113 GLU A N 1
ATOM 835 C CA . GLU A 1 113 ? -73.605 1.279 105.127 1.00 89.75 113 GLU A CA 1
ATOM 836 C C . GLU A 1 113 ? -72.213 0.632 105.197 1.00 89.75 113 GLU A C 1
ATOM 838 O O . GLU A 1 113 ? -71.388 0.834 104.309 1.00 89.75 113 GLU A O 1
ATOM 843 N N . ALA A 1 114 ? -71.944 -0.193 106.216 1.00 88.12 114 ALA A N 1
ATOM 844 C CA . ALA A 1 114 ? -70.701 -0.956 106.299 1.00 88.12 114 ALA A CA 1
ATOM 845 C C . ALA A 1 114 ? -70.586 -1.998 105.174 1.00 88.12 114 ALA A C 1
ATOM 847 O O . ALA A 1 114 ? -69.502 -2.167 104.618 1.00 88.12 114 ALA A O 1
ATOM 848 N N . ALA A 1 115 ? -71.684 -2.670 104.813 1.00 88.81 115 ALA A N 1
ATOM 849 C CA . ALA A 1 115 ? -71.716 -3.607 103.693 1.00 88.81 115 ALA A CA 1
ATOM 850 C C . ALA A 1 115 ? -71.537 -2.895 102.339 1.00 88.81 115 ALA A C 1
ATOM 852 O O . ALA A 1 115 ? -70.804 -3.393 101.490 1.00 88.81 115 ALA A O 1
ATOM 853 N N . GLU A 1 116 ? -72.134 -1.715 102.149 1.00 91.56 116 GLU A N 1
ATOM 854 C CA . GLU A 1 116 ? -71.925 -0.874 100.962 1.00 91.56 116 GLU A CA 1
ATOM 855 C C . GLU A 1 116 ? -70.478 -0.379 100.869 1.00 91.56 116 GLU A C 1
ATOM 857 O O . GLU A 1 116 ? -69.863 -0.472 99.809 1.00 91.56 116 GLU A O 1
ATOM 862 N N . ALA A 1 117 ? -69.892 0.083 101.977 1.00 88.38 117 ALA A N 1
ATOM 863 C CA . ALA A 1 117 ? -68.490 0.491 102.018 1.00 88.38 117 ALA A CA 1
ATOM 864 C C . ALA A 1 117 ? -67.543 -0.680 101.709 1.00 88.38 117 ALA A C 1
ATOM 866 O O . ALA A 1 117 ? -66.558 -0.499 100.996 1.00 88.38 117 ALA A O 1
ATOM 867 N N . GLN A 1 118 ? -67.851 -1.883 102.203 1.00 89.62 118 GLN A N 1
ATOM 868 C CA . GLN A 1 118 ? -67.108 -3.100 101.868 1.00 89.62 118 GLN A CA 1
ATOM 869 C C . GLN A 1 118 ? -67.270 -3.489 100.395 1.00 89.62 118 GLN A C 1
ATOM 871 O O . GLN A 1 118 ? -66.285 -3.862 99.766 1.00 89.62 118 GLN A O 1
ATOM 876 N N . ALA A 1 119 ? -68.472 -3.371 99.827 1.00 89.31 119 ALA A N 1
ATOM 877 C CA . ALA A 1 119 ? -68.714 -3.646 98.413 1.00 89.31 119 ALA A CA 1
ATOM 878 C C . ALA A 1 119 ? -67.957 -2.664 97.505 1.00 89.31 119 ALA A C 1
ATOM 880 O O . ALA A 1 119 ? -67.309 -3.095 96.557 1.00 89.31 119 ALA A O 1
ATOM 881 N N . LEU A 1 120 ? -67.963 -1.368 97.834 1.00 92.50 120 LEU A N 1
ATOM 882 C CA . LEU A 1 120 ? -67.197 -0.347 97.112 1.00 92.50 120 LEU A CA 1
ATOM 883 C C . LEU A 1 120 ? -65.685 -0.549 97.250 1.00 92.50 120 LEU A C 1
ATOM 885 O O . LEU A 1 120 ? -64.953 -0.341 96.286 1.00 92.50 120 LEU A O 1
ATOM 889 N N . ALA A 1 121 ? -65.204 -0.959 98.428 1.00 89.31 121 ALA A N 1
ATOM 890 C CA . ALA A 1 121 ? -63.797 -1.304 98.619 1.00 89.31 121 ALA A CA 1
ATOM 891 C C . ALA A 1 121 ? -63.402 -2.519 97.765 1.00 89.31 121 ALA A C 1
ATOM 893 O O . ALA A 1 121 ? -62.385 -2.470 97.082 1.00 89.31 121 ALA A O 1
ATOM 894 N N . ALA A 1 122 ? -64.239 -3.561 97.732 1.00 90.19 122 ALA A N 1
ATOM 895 C CA . ALA A 1 122 ? -64.020 -4.734 96.890 1.00 90.19 122 ALA A CA 1
ATOM 896 C C . ALA A 1 122 ? -64.074 -4.397 95.388 1.00 90.19 122 ALA A C 1
ATOM 898 O O . ALA A 1 122 ? -63.276 -4.919 94.615 1.00 90.19 122 ALA A O 1
ATOM 899 N N . GLU A 1 123 ? -64.973 -3.504 94.963 1.00 93.69 123 GLU A N 1
ATOM 900 C CA . GLU A 1 123 ? -65.037 -3.014 93.580 1.00 93.69 123 GLU A CA 1
ATOM 901 C C . GLU A 1 123 ? -63.790 -2.196 93.215 1.00 93.69 123 GLU A C 1
ATOM 903 O O . GLU A 1 123 ? -63.211 -2.393 92.149 1.00 93.69 123 GLU A O 1
ATOM 908 N N . ALA A 1 124 ? -63.323 -1.325 94.112 1.00 90.00 124 ALA A N 1
ATOM 909 C CA . ALA A 1 124 ? -62.096 -0.560 93.909 1.00 90.00 124 ALA A CA 1
ATOM 910 C C . ALA A 1 124 ? -60.853 -1.463 93.839 1.00 90.00 124 ALA A C 1
ATOM 912 O O . ALA A 1 124 ? -59.987 -1.234 92.996 1.00 90.00 124 ALA A O 1
ATOM 913 N N . GLU A 1 125 ? -60.771 -2.498 94.679 1.00 91.81 125 GLU A N 1
ATOM 914 C CA . GLU A 1 125 ? -59.714 -3.514 94.615 1.00 91.81 125 GLU A CA 1
ATOM 915 C C . GLU A 1 125 ? -59.781 -4.322 93.312 1.00 91.81 125 GLU A C 1
ATOM 917 O O . GLU A 1 125 ? -58.747 -4.549 92.686 1.00 91.81 125 GLU A O 1
ATOM 922 N N . ALA A 1 126 ? -60.979 -4.699 92.856 1.00 91.12 126 ALA A N 1
ATOM 923 C CA . ALA A 1 126 ? -61.163 -5.398 91.585 1.00 91.12 126 ALA A CA 1
ATOM 924 C C . ALA A 1 126 ? -60.739 -4.533 90.386 1.00 91.12 126 ALA A C 1
ATOM 926 O O . ALA A 1 126 ? -60.016 -5.012 89.516 1.00 91.12 126 ALA A O 1
ATOM 927 N N . LEU A 1 127 ? -61.117 -3.250 90.368 1.00 94.06 127 LEU A N 1
ATOM 928 C CA . LEU A 1 127 ? -60.696 -2.299 89.335 1.00 94.06 127 LEU A CA 1
ATOM 929 C C . LEU A 1 127 ? -59.187 -2.028 89.377 1.00 94.06 127 LEU A C 1
ATOM 931 O O . LEU A 1 127 ? -58.560 -1.889 88.329 1.00 94.06 127 LEU A O 1
ATOM 935 N N . ALA A 1 128 ? -58.587 -1.961 90.569 1.00 91.38 128 ALA A N 1
ATOM 936 C CA . ALA A 1 128 ? -57.140 -1.834 90.715 1.00 91.38 128 ALA A CA 1
ATOM 937 C C . ALA A 1 128 ? -56.417 -3.078 90.173 1.00 91.38 128 ALA A C 1
ATOM 939 O O . ALA A 1 128 ? -55.459 -2.936 89.416 1.00 91.38 128 ALA A O 1
ATOM 940 N N . ALA A 1 129 ? -56.915 -4.279 90.481 1.00 92.25 129 ALA A N 1
ATOM 941 C CA . ALA A 1 129 ? -56.381 -5.530 89.950 1.00 92.25 129 ALA A CA 1
ATOM 942 C C . ALA A 1 129 ? -56.547 -5.635 88.422 1.00 92.25 129 ALA A C 1
ATOM 944 O O . ALA A 1 129 ? -55.630 -6.079 87.735 1.00 92.25 129 ALA A O 1
ATOM 945 N N . GLU A 1 130 ? -57.679 -5.188 87.870 1.00 95.31 130 GLU A N 1
ATOM 946 C CA . GLU A 1 130 ? -57.904 -5.125 86.420 1.00 95.31 130 GLU A CA 1
ATOM 947 C C . GLU A 1 130 ? -56.943 -4.133 85.746 1.00 95.31 130 GLU A C 1
ATOM 949 O O . GLU A 1 130 ? -56.324 -4.456 84.732 1.00 95.31 130 GLU A O 1
ATOM 954 N N . ALA A 1 131 ? -56.745 -2.952 86.336 1.00 92.38 131 ALA A N 1
ATOM 955 C CA . ALA A 1 131 ? -55.792 -1.965 85.837 1.00 92.38 131 ALA A CA 1
ATOM 956 C C . ALA A 1 131 ? -54.341 -2.477 85.888 1.00 92.38 131 ALA A C 1
ATOM 958 O O . ALA A 1 131 ? -53.577 -2.249 84.948 1.00 92.38 131 ALA A O 1
ATOM 959 N N . GLU A 1 132 ? -53.956 -3.188 86.951 1.00 93.81 132 GLU A N 1
ATOM 960 C CA . GLU A 1 132 ? -52.647 -3.840 87.052 1.00 93.81 132 GLU A CA 1
ATOM 961 C C . GLU A 1 132 ? -52.479 -4.953 86.013 1.00 93.81 132 GLU A C 1
ATOM 963 O O . GLU A 1 132 ? -51.422 -5.035 85.384 1.00 93.81 132 GLU A O 1
ATOM 968 N N . ALA A 1 133 ? -53.514 -5.764 85.774 1.00 92.50 133 ALA A N 1
ATOM 969 C CA . ALA A 1 133 ? -53.498 -6.808 84.753 1.00 92.50 133 ALA A CA 1
ATOM 970 C C . ALA A 1 133 ? -53.345 -6.221 83.340 1.00 92.50 133 ALA A C 1
ATOM 972 O O . ALA A 1 133 ? -52.487 -6.672 82.583 1.00 92.50 133 ALA A O 1
ATOM 973 N N . LEU A 1 134 ? -54.093 -5.163 83.012 1.00 93.88 134 LEU A N 1
ATOM 974 C CA . LEU A 1 134 ? -53.962 -4.447 81.738 1.00 93.88 134 LEU A CA 1
ATOM 975 C C . LEU A 1 134 ? -52.582 -3.794 81.587 1.00 93.88 134 LEU A C 1
ATOM 977 O O . LEU A 1 134 ? -51.993 -3.822 80.507 1.00 93.88 134 LEU A O 1
ATOM 981 N N . ALA A 1 135 ? -52.029 -3.228 82.664 1.00 93.06 135 ALA A N 1
ATOM 982 C CA . ALA A 1 135 ? -50.680 -2.671 82.648 1.00 93.06 135 ALA A CA 1
ATOM 983 C C . ALA A 1 135 ? -49.609 -3.758 82.454 1.00 93.06 135 ALA A C 1
ATOM 985 O O . ALA A 1 135 ? -48.625 -3.527 81.749 1.00 93.06 135 ALA A O 1
ATOM 986 N N . ALA A 1 136 ? -49.790 -4.937 83.055 1.00 93.56 136 ALA A N 1
ATOM 987 C CA . ALA A 1 136 ? -48.913 -6.085 82.854 1.00 93.56 136 ALA A CA 1
ATOM 988 C C . ALA A 1 136 ? -49.007 -6.622 81.416 1.00 93.56 136 ALA A C 1
ATOM 990 O O . ALA A 1 136 ? -47.973 -6.885 80.804 1.00 93.56 136 ALA A O 1
ATOM 991 N N . GLU A 1 137 ? -50.211 -6.706 80.847 1.00 95.12 137 GLU A N 1
ATOM 992 C CA . GLU A 1 137 ? -50.420 -7.111 79.455 1.00 95.12 137 GLU A CA 1
ATOM 993 C C . GLU A 1 137 ? -49.775 -6.120 78.477 1.00 95.12 137 GLU A C 1
ATOM 995 O O . GLU A 1 137 ? -49.025 -6.527 77.592 1.00 95.12 137 GLU A O 1
ATOM 1000 N N . ALA A 1 138 ? -49.971 -4.813 78.676 1.00 93.06 138 ALA A N 1
ATOM 1001 C CA . ALA A 1 138 ? -49.347 -3.783 77.848 1.00 93.06 138 ALA A CA 1
ATOM 1002 C C . ALA A 1 138 ? -47.810 -3.831 77.915 1.00 93.06 138 ALA A C 1
ATOM 1004 O O . ALA A 1 138 ? -47.140 -3.634 76.900 1.00 93.06 138 ALA A O 1
ATOM 1005 N N . ARG A 1 139 ? -47.236 -4.126 79.091 1.00 94.31 139 ARG A N 1
ATOM 1006 C CA . ARG A 1 139 ? -45.785 -4.335 79.241 1.00 94.31 139 ARG A CA 1
ATOM 1007 C C . ARG A 1 139 ? -45.315 -5.574 78.489 1.00 94.31 139 ARG A C 1
ATOM 1009 O O . ARG A 1 139 ? -44.345 -5.474 77.748 1.00 94.31 139 ARG A O 1
ATOM 1016 N N . ALA A 1 140 ? -46.021 -6.696 78.616 1.00 93.12 140 ALA A N 1
ATOM 1017 C CA . ALA A 1 140 ? -45.687 -7.920 77.892 1.00 93.12 140 ALA A CA 1
ATOM 1018 C C . ALA A 1 140 ? -45.766 -7.724 76.367 1.00 93.12 140 ALA A C 1
ATOM 1020 O O . ALA A 1 140 ? -44.883 -8.174 75.641 1.00 93.12 140 ALA A O 1
ATOM 1021 N N . GLN A 1 141 ? -46.776 -6.997 75.877 1.00 93.62 141 GLN A N 1
ATOM 1022 C CA . GLN A 1 141 ? -46.896 -6.649 74.458 1.00 93.62 141 GLN A CA 1
ATOM 1023 C C . GLN A 1 141 ? -45.754 -5.732 73.991 1.00 93.62 141 GLN A C 1
ATOM 1025 O O . GLN A 1 141 ? -45.198 -5.948 72.916 1.00 93.62 141 GLN A O 1
ATOM 1030 N N . ALA A 1 142 ? -45.364 -4.736 74.793 1.00 93.12 142 ALA A N 1
ATOM 1031 C CA . ALA A 1 142 ? -44.242 -3.854 74.469 1.00 93.12 142 ALA A CA 1
ATOM 1032 C C . ALA A 1 142 ? -42.895 -4.600 74.453 1.00 93.12 142 ALA A C 1
ATOM 1034 O O . ALA A 1 142 ? -42.079 -4.368 73.563 1.00 93.12 142 ALA A O 1
ATOM 1035 N N . GLU A 1 143 ? -42.670 -5.512 75.402 1.00 94.44 143 GLU A N 1
ATOM 1036 C CA . GLU A 1 143 ?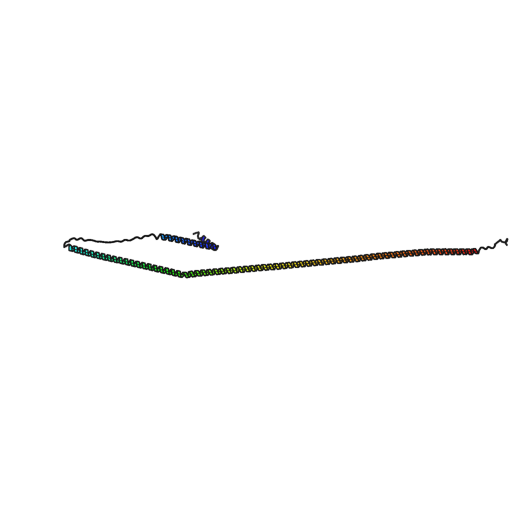 -41.479 -6.368 75.440 1.00 94.44 143 GLU A CA 1
ATOM 1037 C C . GLU A 1 143 ? -41.435 -7.334 74.250 1.00 94.44 143 GLU A C 1
ATOM 1039 O O . GLU A 1 143 ? -40.381 -7.486 73.634 1.00 94.44 143 GLU A O 1
ATOM 1044 N N . ALA A 1 144 ? -42.573 -7.926 73.871 1.00 92.81 144 ALA A N 1
ATOM 1045 C CA . ALA A 1 144 ? -42.674 -8.772 72.683 1.00 92.81 144 ALA A CA 1
ATOM 1046 C C . ALA A 1 144 ? -42.354 -7.989 71.400 1.00 92.81 144 ALA A C 1
ATOM 1048 O O . ALA A 1 144 ? -41.522 -8.428 70.609 1.00 92.81 144 ALA A O 1
ATOM 1049 N N . ALA A 1 145 ? -42.925 -6.792 71.232 1.00 91.94 145 ALA A N 1
ATOM 1050 C CA . ALA A 1 145 ? -42.637 -5.930 70.085 1.00 91.94 145 ALA A CA 1
ATOM 1051 C C . ALA A 1 145 ? -41.161 -5.490 70.039 1.00 91.94 145 ALA A C 1
ATOM 1053 O O . ALA A 1 145 ? -40.557 -5.436 68.968 1.00 91.94 145 ALA A O 1
ATOM 1054 N N . ALA A 1 146 ? -40.555 -5.202 71.196 1.00 93.25 146 ALA A N 1
ATOM 1055 C CA . ALA A 1 146 ? -39.133 -4.877 71.280 1.00 93.25 146 ALA A CA 1
ATOM 1056 C C . ALA A 1 146 ? -38.246 -6.078 70.910 1.00 93.25 146 ALA A C 1
ATOM 1058 O O . ALA A 1 146 ? -37.256 -5.907 70.199 1.00 93.25 146 ALA A O 1
ATOM 1059 N N . ALA A 1 147 ? -38.607 -7.287 71.351 1.00 90.94 147 ALA A N 1
ATOM 1060 C CA . ALA A 1 147 ? -37.896 -8.513 71.003 1.00 90.94 147 ALA A CA 1
ATOM 1061 C C . ALA A 1 147 ? -38.002 -8.835 69.503 1.00 90.94 147 ALA A C 1
ATOM 1063 O O . ALA A 1 147 ? -36.998 -9.191 68.888 1.00 90.94 147 ALA A O 1
ATOM 1064 N N . GLU A 1 148 ? -39.179 -8.656 68.898 1.00 92.88 148 GLU A N 1
ATOM 1065 C CA . GLU A 1 148 ? -39.376 -8.807 67.451 1.00 92.88 148 GLU A CA 1
ATOM 1066 C C . GLU A 1 148 ? -38.553 -7.786 66.653 1.00 92.88 148 GLU A C 1
ATOM 1068 O O . GLU A 1 148 ? -37.892 -8.154 65.683 1.00 92.88 148 GLU A O 1
ATOM 1073 N N . ALA A 1 149 ? -38.519 -6.521 67.084 1.00 88.62 149 ALA A N 1
ATOM 1074 C CA . ALA A 1 149 ? -37.713 -5.488 66.434 1.00 88.62 149 ALA A CA 1
ATOM 1075 C C . ALA A 1 149 ? -36.205 -5.798 66.498 1.00 88.62 149 ALA A C 1
ATOM 1077 O O . ALA A 1 149 ? -35.510 -5.689 65.487 1.00 88.62 149 ALA A O 1
ATOM 1078 N N . LEU A 1 150 ? -35.711 -6.242 67.660 1.00 92.31 150 LEU A N 1
ATOM 1079 C CA . LEU A 1 150 ? -34.323 -6.688 67.841 1.00 92.31 150 LEU A CA 1
ATOM 1080 C C . LEU A 1 150 ? -33.993 -7.927 66.998 1.00 92.31 150 LEU A C 1
ATOM 1082 O O . LEU A 1 150 ? -32.877 -8.047 66.498 1.00 92.31 150 LEU A O 1
ATOM 1086 N N . ALA A 1 151 ? -34.947 -8.844 66.821 1.00 89.62 151 ALA A N 1
ATOM 1087 C CA . ALA A 1 151 ? -34.769 -10.019 65.972 1.00 89.62 151 ALA A CA 1
ATOM 1088 C C . ALA A 1 151 ? -34.761 -9.675 64.469 1.00 89.62 151 ALA A C 1
ATOM 1090 O O . ALA A 1 151 ? -34.075 -10.349 63.703 1.00 89.62 151 ALA A O 1
ATOM 1091 N N . ALA A 1 152 ? -35.467 -8.620 64.047 1.00 92.75 152 ALA A N 1
ATOM 1092 C CA . ALA A 1 152 ? -35.528 -8.178 62.650 1.00 92.75 152 ALA A CA 1
ATOM 1093 C C . ALA A 1 152 ? -34.297 -7.364 62.197 1.00 92.75 152 ALA A C 1
ATOM 1095 O O . ALA A 1 152 ? -33.942 -7.380 61.017 1.00 92.75 152 ALA A O 1
ATOM 1096 N N . GLU A 1 153 ? -33.616 -6.668 63.113 1.00 95.44 153 GLU A N 1
ATOM 1097 C CA . GLU A 1 153 ? -32.405 -5.884 62.821 1.00 95.44 153 GLU A CA 1
ATOM 1098 C C . GLU A 1 153 ? -31.286 -6.683 62.109 1.00 95.44 153 GLU A C 1
ATOM 1100 O O . GLU A 1 153 ? -30.811 -6.227 61.063 1.00 95.44 153 GLU A O 1
ATOM 1105 N N . PRO A 1 154 ? -30.870 -7.884 62.568 1.00 92.56 154 PRO A N 1
ATOM 1106 C CA . PRO A 1 154 ? -29.841 -8.659 61.875 1.00 92.56 154 PRO A CA 1
ATOM 1107 C C . PRO A 1 154 ? -30.280 -9.134 60.484 1.00 92.56 154 PRO A C 1
ATOM 1109 O O . PRO A 1 154 ? -29.440 -9.236 59.590 1.00 92.56 154 PRO A O 1
ATOM 1112 N N . GLU A 1 155 ? -31.571 -9.404 60.270 1.00 94.50 155 GLU A N 1
ATOM 1113 C CA . GLU A 1 155 ? -32.090 -9.766 58.946 1.00 94.50 155 GLU A CA 1
ATOM 1114 C C . GLU A 1 155 ? -32.018 -8.582 57.978 1.00 94.50 155 GLU A C 1
ATOM 1116 O O . GLU A 1 155 ? -31.580 -8.748 56.837 1.00 94.50 155 GLU A O 1
ATOM 1121 N N . ALA A 1 156 ? -32.372 -7.379 58.442 1.00 93.25 156 ALA A N 1
ATOM 1122 C CA . ALA A 1 156 ? -32.254 -6.153 57.659 1.00 93.25 156 ALA A CA 1
ATOM 1123 C C . ALA A 1 156 ? -30.790 -5.852 57.293 1.00 93.25 156 ALA A C 1
ATOM 1125 O O . ALA A 1 156 ? -30.491 -5.591 56.127 1.00 93.25 156 ALA A O 1
ATOM 1126 N N . LEU A 1 157 ? -29.865 -5.978 58.251 1.00 95.88 157 LEU A N 1
ATOM 1127 C CA . LEU A 1 157 ? -28.428 -5.809 58.006 1.00 95.88 157 LEU A CA 1
ATOM 1128 C C . LEU A 1 157 ? -27.880 -6.866 57.037 1.00 95.88 157 LEU A C 1
ATOM 1130 O O . LEU A 1 157 ? -27.073 -6.549 56.163 1.00 95.88 157 LEU A O 1
ATOM 1134 N N . ALA A 1 158 ? -28.329 -8.119 57.145 1.00 95.50 158 ALA A N 1
ATOM 1135 C CA . ALA A 1 158 ? -27.945 -9.172 56.210 1.00 95.50 158 ALA A CA 1
ATOM 1136 C C . ALA A 1 158 ? -28.484 -8.911 54.794 1.00 95.50 158 ALA A C 1
ATOM 1138 O O . ALA A 1 158 ? -27.777 -9.163 53.816 1.00 95.50 158 ALA A O 1
ATOM 1139 N N . ALA A 1 159 ? -29.711 -8.399 54.667 1.00 94.56 159 ALA A N 1
ATOM 1140 C CA . ALA A 1 159 ? -30.287 -8.008 53.384 1.00 94.56 159 ALA A CA 1
ATOM 1141 C C . ALA A 1 159 ? -29.525 -6.830 52.758 1.00 94.56 159 ALA A C 1
ATOM 1143 O O . ALA A 1 159 ? -29.208 -6.875 51.569 1.00 94.56 159 ALA A O 1
ATOM 1144 N N . GLU A 1 160 ? -29.161 -5.820 53.553 1.00 96.38 160 GLU A N 1
ATOM 1145 C CA . GLU A 1 160 ? -28.346 -4.695 53.091 1.00 96.38 160 GLU A CA 1
ATOM 1146 C C . GLU A 1 160 ? -26.954 -5.156 52.636 1.00 96.38 160 GLU A C 1
ATOM 1148 O O . GLU A 1 160 ? -26.522 -4.814 51.536 1.00 96.38 160 GLU A O 1
ATOM 1153 N N . ALA A 1 161 ? -26.275 -5.996 53.423 1.00 95.31 161 ALA A N 1
ATOM 1154 C CA . ALA A 1 161 ? -24.965 -6.534 53.065 1.00 95.31 161 ALA A CA 1
ATOM 1155 C C . ALA A 1 161 ? -25.006 -7.357 51.765 1.00 95.31 161 ALA A C 1
ATOM 1157 O O . ALA A 1 161 ? -24.100 -7.249 50.937 1.00 95.31 161 ALA A O 1
ATOM 1158 N N . ARG A 1 162 ? -26.068 -8.148 51.550 1.00 97.19 162 ARG A N 1
ATOM 1159 C CA . ARG A 1 162 ? -26.282 -8.879 50.289 1.00 97.19 162 ARG A CA 1
ATOM 1160 C C . ARG A 1 162 ? -26.484 -7.928 49.114 1.00 97.19 162 ARG A C 1
ATOM 1162 O O . ARG A 1 162 ? -25.811 -8.088 48.103 1.00 97.19 162 ARG A O 1
ATOM 1169 N N . ALA A 1 163 ? -27.327 -6.909 49.267 1.00 95.31 163 ALA A N 1
ATOM 1170 C CA . ALA A 1 163 ? -27.547 -5.913 48.221 1.00 95.31 163 ALA A CA 1
ATOM 1171 C C . ALA A 1 163 ? -26.254 -5.156 47.863 1.00 95.31 163 ALA A C 1
ATOM 1173 O O . ALA A 1 163 ? -25.976 -4.915 46.688 1.00 95.31 163 ALA A O 1
ATOM 1174 N N . GLN A 1 164 ? -25.427 -4.821 48.860 1.00 96.88 164 GLN A N 1
ATOM 1175 C CA . GLN A 1 164 ? -24.119 -4.203 48.634 1.00 96.88 164 GLN A CA 1
ATOM 1176 C C . GLN A 1 164 ? -23.149 -5.151 47.909 1.00 96.88 164 GLN A C 1
ATOM 1178 O O . GLN A 1 164 ? -22.454 -4.718 46.988 1.00 96.88 164 GLN A O 1
ATOM 1183 N N . ALA A 1 165 ? -23.117 -6.436 48.277 1.00 96.19 165 ALA A N 1
ATOM 1184 C CA . ALA A 1 165 ? -22.282 -7.437 47.614 1.00 96.19 165 ALA A CA 1
ATOM 1185 C C . ALA A 1 165 ? -22.694 -7.654 46.147 1.00 96.19 165 ALA A C 1
ATOM 1187 O O . ALA A 1 165 ? -21.839 -7.625 45.263 1.00 96.19 165 ALA A O 1
ATOM 1188 N N . GLU A 1 166 ? -23.994 -7.784 45.874 1.00 97.75 166 GLU A N 1
ATOM 1189 C CA . GLU A 1 166 ? -24.532 -7.911 44.513 1.00 97.75 166 GLU A CA 1
ATOM 1190 C C . GLU A 1 166 ? -24.232 -6.666 43.665 1.00 97.75 166 GLU A C 1
ATOM 1192 O O . GLU A 1 166 ? -23.837 -6.772 42.502 1.00 97.75 166 GLU A O 1
ATOM 1197 N N . ALA A 1 167 ? -24.350 -5.467 44.248 1.00 96.12 167 ALA A N 1
ATOM 1198 C CA . ALA A 1 167 ? -23.990 -4.227 43.567 1.00 96.12 167 ALA A CA 1
ATOM 1199 C C . ALA A 1 167 ? -22.489 -4.168 43.230 1.00 96.12 167 ALA A C 1
ATOM 1201 O O . ALA A 1 167 ? -22.124 -3.744 42.130 1.00 96.12 167 ALA A O 1
ATOM 1202 N N . ALA A 1 168 ? -21.621 -4.609 44.145 1.00 96.88 168 ALA A N 1
ATOM 1203 C CA . ALA A 1 168 ? -20.181 -4.678 43.911 1.00 96.88 168 ALA A CA 1
ATOM 1204 C C . ALA A 1 168 ? -19.827 -5.697 42.813 1.00 96.88 168 ALA A C 1
ATOM 1206 O O . ALA A 1 168 ? -19.015 -5.395 41.937 1.00 96.88 168 ALA A O 1
ATOM 1207 N N . GLU A 1 169 ? -20.472 -6.866 42.802 1.00 98.19 169 GLU A N 1
ATOM 1208 C CA . GLU A 1 169 ? -20.296 -7.877 41.754 1.00 98.19 169 GLU A CA 1
ATOM 1209 C C . GLU A 1 169 ? -20.741 -7.350 40.382 1.00 98.19 169 GLU A C 1
ATOM 1211 O O . GLU A 1 169 ? -19.998 -7.447 39.404 1.00 98.19 169 GLU A O 1
ATOM 1216 N N . ALA A 1 170 ? -21.903 -6.695 40.307 1.00 96.69 170 ALA A N 1
ATOM 1217 C CA . ALA A 1 170 ? -22.389 -6.086 39.071 1.00 96.69 170 ALA A CA 1
ATOM 1218 C C . ALA A 1 170 ? -21.433 -5.001 38.542 1.00 96.69 170 ALA A C 1
ATOM 1220 O O . ALA A 1 170 ? -21.184 -4.919 37.335 1.00 96.69 170 ALA A O 1
ATOM 1221 N N . GLN A 1 171 ? -20.859 -4.184 39.432 1.00 97.88 171 GLN A N 1
ATOM 1222 C CA . GLN A 1 171 ? -19.846 -3.193 39.061 1.00 97.88 171 GLN A CA 1
ATOM 1223 C C . GLN A 1 171 ? -18.558 -3.850 38.554 1.00 97.88 171 GLN A C 1
ATOM 1225 O O . GLN A 1 171 ? -18.008 -3.395 37.549 1.00 97.88 171 GLN A O 1
ATOM 1230 N N . ALA A 1 172 ? -18.099 -4.926 39.199 1.00 97.19 172 ALA A N 1
ATOM 1231 C CA . ALA A 1 172 ? -16.918 -5.671 38.774 1.00 97.19 172 ALA A CA 1
ATOM 1232 C C . ALA A 1 172 ? -17.115 -6.297 37.383 1.00 97.19 172 ALA A C 1
ATOM 1234 O O . ALA A 1 172 ? -16.269 -6.117 36.507 1.00 97.19 172 ALA A O 1
ATOM 1235 N N . LEU A 1 173 ? -18.264 -6.933 37.135 1.00 98.00 173 LEU A N 1
ATOM 1236 C CA . LEU A 1 173 ? -18.609 -7.494 35.825 1.00 98.00 173 LEU A CA 1
ATOM 1237 C C . LEU A 1 173 ? -18.722 -6.409 34.747 1.00 98.00 173 LEU A C 1
ATOM 1239 O O . LEU A 1 173 ? -18.249 -6.594 33.625 1.00 98.00 173 LEU A O 1
ATOM 1243 N N . ALA A 1 174 ? -19.304 -5.252 35.073 1.00 97.88 174 ALA A N 1
ATOM 1244 C CA . ALA A 1 174 ? -19.370 -4.122 34.150 1.00 97.88 174 ALA A CA 1
ATOM 1245 C C . ALA A 1 174 ? -17.974 -3.562 33.824 1.00 97.88 174 ALA A C 1
ATOM 1247 O O . ALA A 1 174 ? -17.703 -3.218 32.670 1.00 97.88 174 ALA A O 1
ATOM 1248 N N . ALA A 1 175 ? -17.081 -3.479 34.813 1.00 97.69 175 ALA A N 1
ATOM 1249 C CA . ALA A 1 175 ? -15.696 -3.064 34.612 1.00 97.69 175 ALA A CA 1
ATOM 1250 C C . ALA A 1 175 ? -14.928 -4.073 33.746 1.00 97.69 175 ALA A C 1
ATOM 1252 O O . ALA A 1 175 ? -14.254 -3.672 32.797 1.00 97.69 175 ALA A O 1
ATOM 1253 N N . GLU A 1 176 ? -15.090 -5.372 33.999 1.00 98.31 176 GLU A N 1
ATOM 1254 C CA . GLU A 1 176 ? -14.482 -6.429 33.193 1.00 98.31 176 GLU A CA 1
ATOM 1255 C C . GLU A 1 176 ? -14.994 -6.405 31.745 1.00 98.31 176 GLU A C 1
ATOM 1257 O O . GLU A 1 176 ? -14.205 -6.485 30.802 1.00 98.31 176 GLU A O 1
ATOM 1262 N N . ALA A 1 177 ? -16.303 -6.237 31.542 1.00 97.69 177 ALA A N 1
ATOM 1263 C CA . ALA A 1 177 ? -16.888 -6.123 30.210 1.00 97.69 177 ALA A CA 1
ATOM 1264 C C . ALA A 1 177 ? -16.333 -4.911 29.443 1.00 97.69 177 ALA A C 1
ATOM 1266 O O . ALA A 1 177 ? -16.017 -5.029 28.257 1.00 97.69 177 ALA A O 1
ATOM 1267 N N . ARG A 1 178 ? -16.155 -3.766 30.119 1.00 98.31 178 ARG A N 1
ATOM 1268 C CA . ARG A 1 178 ? -15.518 -2.573 29.535 1.00 98.31 178 ARG A CA 1
ATOM 1269 C C . ARG A 1 178 ? -14.059 -2.830 29.175 1.00 98.31 178 ARG A C 1
ATOM 1271 O O . ARG A 1 178 ? -13.675 -2.527 28.050 1.00 98.31 178 ARG A O 1
ATOM 1278 N N . ALA A 1 179 ? -13.282 -3.436 30.072 1.00 98.00 179 ALA A N 1
ATOM 1279 C CA . ALA A 1 179 ? -11.880 -3.766 29.820 1.00 98.00 179 ALA A CA 1
ATOM 1280 C C . ALA A 1 179 ? -11.729 -4.729 28.630 1.00 98.00 179 ALA A C 1
ATOM 1282 O O . ALA A 1 179 ? -10.913 -4.504 27.739 1.00 98.00 179 ALA A O 1
ATOM 1283 N N . ARG A 1 180 ? -12.578 -5.763 28.548 1.00 98.12 180 ARG A N 1
ATOM 1284 C CA . ARG A 1 180 ? -12.625 -6.679 27.395 1.00 98.12 180 ARG A CA 1
ATOM 1285 C C . ARG A 1 180 ? -13.027 -5.962 26.106 1.00 98.12 180 ARG A C 1
ATOM 1287 O O . ARG A 1 180 ? -12.488 -6.274 25.048 1.00 98.12 180 ARG A O 1
ATOM 1294 N N . GLY A 1 181 ? -13.971 -5.025 26.178 1.00 98.00 181 GLY A N 1
ATOM 1295 C CA . GLY A 1 181 ? -14.374 -4.196 25.042 1.00 98.00 181 GLY A CA 1
ATOM 1296 C C . GLY A 1 181 ? -13.231 -3.323 24.523 1.00 98.00 181 GLY A C 1
ATOM 1297 O O . GLY A 1 181 ? -12.982 -3.309 23.322 1.00 98.00 181 GLY A O 1
ATOM 1298 N N . GLN A 1 182 ? -12.502 -2.662 25.425 1.00 98.38 182 GLN A N 1
ATOM 1299 C CA . GLN A 1 182 ? -11.331 -1.843 25.096 1.00 98.38 182 GLN A CA 1
ATOM 1300 C C . GLN A 1 182 ? -10.212 -2.682 24.474 1.00 98.38 182 GLN A C 1
ATOM 1302 O O . GLN A 1 182 ? -9.764 -2.362 23.381 1.00 98.38 182 GLN A O 1
ATOM 1307 N N . ALA A 1 183 ? -9.854 -3.812 25.088 1.00 97.69 183 ALA A N 1
ATOM 1308 C CA . ALA A 1 183 ? -8.824 -4.702 24.552 1.00 97.69 183 ALA A CA 1
ATOM 1309 C C . ALA A 1 183 ? -9.167 -5.219 23.141 1.00 97.69 183 ALA A C 1
ATOM 1311 O O . ALA A 1 183 ? -8.293 -5.336 22.286 1.00 97.69 183 ALA A O 1
ATOM 1312 N N . ARG A 1 184 ? -10.448 -5.509 22.866 1.00 98.19 184 ARG A N 1
ATOM 1313 C CA . ARG A 1 184 ? -10.902 -5.894 21.518 1.00 98.19 184 ARG A CA 1
ATOM 1314 C C . ARG A 1 184 ? -10.833 -4.738 20.524 1.00 98.19 184 ARG A C 1
ATOM 1316 O O . ARG A 1 184 ? -10.493 -4.977 19.372 1.00 98.19 184 ARG A O 1
ATOM 1323 N N . ALA A 1 185 ? -11.166 -3.522 20.950 1.00 97.25 185 ALA A N 1
ATOM 1324 C CA . ALA A 1 185 ? -11.066 -2.339 20.102 1.00 97.25 185 ALA A CA 1
ATOM 1325 C C . ALA A 1 185 ? -9.603 -2.041 19.734 1.00 97.25 185 ALA A C 1
ATOM 1327 O O . ALA A 1 185 ? -9.308 -1.860 18.558 1.00 97.25 185 ALA A O 1
ATOM 1328 N N . GLU A 1 186 ? -8.688 -2.095 20.704 1.00 98.31 186 GLU A N 1
ATOM 1329 C CA . GLU A 1 186 ? -7.244 -1.932 20.478 1.00 98.31 186 GLU A CA 1
ATOM 1330 C C . GLU A 1 186 ? -6.678 -3.035 19.568 1.00 98.31 186 GLU A C 1
ATOM 1332 O O . GLU A 1 186 ? -5.912 -2.760 18.643 1.00 98.31 186 GLU A O 1
ATOM 1337 N N . ALA A 1 187 ? -7.094 -4.292 19.765 1.00 97.56 187 ALA A N 1
ATOM 1338 C CA . ALA A 1 187 ? -6.704 -5.386 18.877 1.00 97.56 187 ALA A CA 1
ATOM 1339 C C . ALA A 1 187 ? -7.202 -5.156 17.437 1.00 97.56 187 ALA A C 1
ATOM 1341 O O . ALA A 1 187 ? -6.435 -5.302 16.491 1.00 97.56 187 ALA A O 1
ATOM 1342 N N . ALA A 1 188 ? -8.451 -4.718 17.259 1.00 97.38 188 ALA A N 1
ATOM 1343 C CA . ALA A 1 188 ? -8.992 -4.407 15.936 1.00 97.38 188 ALA A CA 1
ATOM 1344 C C . ALA A 1 188 ? -8.278 -3.214 15.271 1.00 97.38 188 ALA A C 1
ATOM 1346 O O . ALA A 1 188 ? -8.040 -3.236 14.065 1.00 97.38 188 ALA A O 1
ATOM 1347 N N . GLU A 1 189 ? -7.909 -2.187 16.039 1.00 98.50 189 GLU A N 1
ATOM 1348 C CA . GLU A 1 189 ? -7.146 -1.039 15.537 1.00 98.50 189 GLU A CA 1
ATOM 1349 C C . GLU A 1 189 ? -5.737 -1.449 15.091 1.00 98.50 189 GLU A C 1
ATOM 1351 O O . GLU A 1 189 ? -5.302 -1.092 13.996 1.00 98.50 189 GLU A O 1
ATOM 1356 N N . THR A 1 190 ? -5.040 -2.261 15.889 1.00 97.88 190 THR A N 1
ATOM 1357 C CA . THR A 1 190 ? -3.707 -2.767 15.525 1.00 97.88 190 THR A CA 1
ATOM 1358 C C . THR A 1 190 ? -3.748 -3.693 14.306 1.00 97.88 190 THR A C 1
ATOM 1360 O O . THR A 1 190 ? -2.879 -3.587 13.439 1.00 97.88 190 THR A O 1
ATOM 1363 N N . GLU A 1 191 ? -4.769 -4.546 14.176 1.00 98.31 191 GLU A N 1
ATOM 1364 C CA . GLU A 1 191 ? -5.001 -5.350 12.968 1.00 98.31 191 GLU A CA 1
ATOM 1365 C C . GLU A 1 191 ? -5.284 -4.478 11.738 1.00 98.31 191 GLU A C 1
ATOM 1367 O O . GLU A 1 191 ? -4.723 -4.733 10.670 1.00 98.31 191 GLU A O 1
ATOM 1372 N N . ALA A 1 192 ? -6.098 -3.426 11.876 1.00 97.81 192 ALA A N 1
ATOM 1373 C CA . ALA A 1 192 ? -6.392 -2.496 10.788 1.00 97.81 192 ALA A CA 1
ATOM 1374 C C . ALA A 1 192 ? -5.134 -1.747 10.319 1.00 97.81 192 ALA A C 1
ATOM 1376 O O . ALA A 1 192 ? -4.876 -1.674 9.117 1.00 97.81 192 ALA A O 1
ATOM 1377 N N . LEU A 1 193 ? -4.313 -1.258 11.254 1.00 98.44 193 LEU A N 1
ATOM 1378 C CA . LEU A 1 193 ? -3.033 -0.615 10.945 1.00 98.44 193 LEU A CA 1
ATOM 1379 C C . LEU A 1 193 ? -2.058 -1.589 10.270 1.00 98.44 193 LEU A C 1
ATOM 1381 O O . LEU A 1 193 ? -1.391 -1.226 9.302 1.00 98.44 193 LEU A O 1
ATOM 1385 N N . ALA A 1 194 ? -1.998 -2.842 10.728 1.00 98.00 194 ALA A N 1
ATOM 1386 C CA . ALA A 1 194 ? -1.167 -3.866 10.101 1.00 98.00 194 ALA A CA 1
ATOM 1387 C C . ALA A 1 194 ? -1.642 -4.210 8.679 1.00 98.00 194 ALA A C 1
ATOM 1389 O O . ALA A 1 194 ? -0.816 -4.405 7.787 1.00 98.00 194 ALA A O 1
ATOM 1390 N N . ALA A 1 195 ? -2.957 -4.269 8.449 1.00 97.75 195 ALA A N 1
ATOM 1391 C CA . ALA A 1 195 ? -3.528 -4.484 7.123 1.00 97.75 195 ALA A CA 1
ATOM 1392 C C . ALA A 1 195 ? -3.235 -3.307 6.180 1.00 97.75 195 ALA A C 1
ATOM 1394 O O . ALA A 1 195 ? -2.844 -3.533 5.036 1.00 97.75 195 ALA A O 1
ATOM 1395 N N . GLN A 1 196 ? -3.351 -2.067 6.668 1.00 98.50 196 GLN A N 1
ATOM 1396 C CA . GLN A 1 196 ? -2.995 -0.874 5.901 1.00 98.50 196 GLN A CA 1
ATOM 1397 C C . GLN A 1 196 ? -1.511 -0.879 5.513 1.00 98.50 196 GLN A C 1
ATOM 1399 O O . GLN A 1 196 ? -1.190 -0.708 4.341 1.00 98.50 196 GLN A O 1
ATOM 1404 N N . ALA A 1 197 ? -0.613 -1.150 6.464 1.00 97.88 197 ALA A N 1
ATOM 1405 C CA . ALA A 1 197 ? 0.823 -1.201 6.194 1.00 97.88 197 ALA A CA 1
ATOM 1406 C C . ALA A 1 197 ? 1.189 -2.274 5.151 1.00 97.88 197 ALA A C 1
ATOM 1408 O O . ALA A 1 197 ? 2.060 -2.052 4.313 1.00 97.88 197 ALA A O 1
ATOM 1409 N N . ARG A 1 198 ? 0.507 -3.431 5.165 1.00 98.19 198 ARG A N 1
ATOM 1410 C CA . ARG A 1 198 ? 0.681 -4.470 4.135 1.00 98.19 198 ARG A CA 1
ATOM 1411 C C . ARG A 1 198 ? 0.203 -4.002 2.765 1.00 98.19 198 ARG A C 1
ATOM 1413 O O . ARG A 1 198 ? 0.927 -4.184 1.796 1.00 98.19 198 ARG A O 1
ATOM 1420 N N . ALA A 1 199 ? -0.966 -3.368 2.694 1.00 97.94 199 ALA A N 1
ATOM 1421 C CA . ALA A 1 199 ? -1.493 -2.842 1.437 1.00 97.94 199 ALA A CA 1
ATOM 1422 C C . ALA A 1 199 ? -0.575 -1.763 0.833 1.00 97.94 199 ALA A C 1
ATOM 1424 O O . ALA A 1 199 ? -0.350 -1.751 -0.375 1.00 97.94 199 ALA A O 1
ATOM 1425 N N . GLU A 1 200 ? -0.006 -0.886 1.665 1.00 98.38 200 GLU A N 1
ATOM 1426 C CA . GLU A 1 200 ? 0.969 0.123 1.229 1.00 98.38 200 GLU A CA 1
ATOM 1427 C C . GLU A 1 200 ? 2.275 -0.517 0.729 1.00 98.38 200 GLU A C 1
ATOM 1429 O O . GLU A 1 200 ? 2.805 -0.098 -0.301 1.00 98.38 200 GLU A O 1
ATOM 1434 N N . ALA A 1 201 ? 2.770 -1.561 1.403 1.00 97.81 201 ALA A N 1
ATOM 1435 C CA . ALA A 1 201 ? 3.952 -2.301 0.962 1.00 97.81 201 ALA A CA 1
ATOM 1436 C C . ALA A 1 201 ? 3.722 -3.022 -0.379 1.00 97.81 201 ALA A C 1
ATOM 1438 O O . ALA A 1 201 ? 4.537 -2.891 -1.289 1.00 97.81 201 ALA A O 1
ATOM 1439 N N . GLU A 1 202 ? 2.593 -3.719 -0.534 1.00 98.38 202 GLU A N 1
ATOM 1440 C CA . GLU A 1 202 ? 2.219 -4.393 -1.786 1.00 98.38 202 GLU A CA 1
ATOM 1441 C C . GLU A 1 202 ? 2.072 -3.396 -2.948 1.00 98.38 202 GLU A C 1
ATOM 1443 O O . GLU A 1 202 ? 2.519 -3.666 -4.065 1.00 98.38 202 GLU A O 1
ATOM 1448 N N . ALA A 1 203 ? 1.493 -2.216 -2.693 1.00 98.00 203 ALA A N 1
ATOM 1449 C CA . ALA A 1 203 ? 1.393 -1.154 -3.691 1.00 98.00 203 ALA A CA 1
ATOM 1450 C C . ALA A 1 203 ? 2.778 -0.632 -4.113 1.00 98.00 203 ALA A C 1
ATOM 1452 O O . ALA A 1 203 ? 3.041 -0.499 -5.309 1.00 98.00 203 ALA A O 1
ATOM 1453 N N . ALA A 1 204 ? 3.681 -0.398 -3.156 1.00 97.56 204 ALA A N 1
ATOM 1454 C CA . ALA A 1 204 ? 5.045 0.044 -3.442 1.00 97.56 204 ALA A CA 1
ATOM 1455 C C . ALA A 1 204 ? 5.845 -1.003 -4.242 1.00 97.56 204 ALA A C 1
ATOM 1457 O O . ALA A 1 204 ? 6.571 -0.648 -5.173 1.00 97.56 204 ALA A O 1
ATOM 1458 N N . GLU A 1 205 ? 5.690 -2.294 -3.931 1.00 98.50 205 GLU A N 1
ATOM 1459 C CA . GLU A 1 205 ? 6.300 -3.383 -4.704 1.00 98.50 205 GLU A CA 1
ATOM 1460 C C . GLU A 1 205 ? 5.763 -3.434 -6.141 1.00 98.50 205 GLU A C 1
ATOM 1462 O O . GLU A 1 205 ? 6.538 -3.562 -7.094 1.00 98.50 205 GLU A O 1
ATOM 1467 N N . ALA A 1 206 ? 4.449 -3.275 -6.326 1.00 97.50 206 ALA A N 1
ATOM 1468 C CA . ALA A 1 206 ? 3.837 -3.230 -7.651 1.00 97.50 206 ALA A CA 1
ATOM 1469 C C . ALA A 1 206 ? 4.331 -2.032 -8.481 1.00 97.50 206 ALA A C 1
ATOM 1471 O O . ALA A 1 206 ? 4.625 -2.183 -9.671 1.00 97.50 206 ALA A O 1
ATOM 1472 N N . GLU A 1 207 ? 4.467 -0.856 -7.865 1.00 98.25 207 GLU A N 1
ATOM 1473 C CA . GLU A 1 207 ? 5.032 0.331 -8.513 1.00 98.25 207 GLU A CA 1
ATOM 1474 C C . GLU A 1 207 ? 6.500 0.128 -8.907 1.00 98.25 207 GLU A C 1
ATOM 1476 O O . GLU A 1 207 ? 6.883 0.473 -10.029 1.00 98.25 207 GLU A O 1
ATOM 1481 N N . ALA A 1 208 ? 7.308 -0.483 -8.035 1.00 97.81 208 ALA A N 1
ATOM 1482 C CA . ALA A 1 208 ? 8.707 -0.792 -8.323 1.00 97.81 208 ALA A CA 1
ATOM 1483 C C . ALA A 1 208 ? 8.845 -1.762 -9.509 1.00 97.81 208 ALA A C 1
ATOM 1485 O O . ALA A 1 208 ? 9.613 -1.493 -10.435 1.00 97.81 208 ALA A O 1
ATOM 1486 N N . MET A 1 209 ? 8.048 -2.836 -9.539 1.00 98.25 209 MET A N 1
ATOM 1487 C CA . MET A 1 209 ? 8.025 -3.776 -10.667 1.00 98.25 209 MET A CA 1
ATOM 1488 C C . MET A 1 209 ? 7.583 -3.102 -11.972 1.00 98.25 209 MET A C 1
ATOM 1490 O O . MET A 1 209 ? 8.158 -3.354 -13.032 1.00 98.25 209 MET A O 1
ATOM 1494 N N . ALA A 1 210 ? 6.584 -2.216 -11.918 1.00 98.19 210 ALA A N 1
ATOM 1495 C CA . ALA A 1 210 ? 6.136 -1.473 -13.092 1.00 98.19 210 ALA A CA 1
ATOM 1496 C C . ALA A 1 210 ? 7.210 -0.501 -13.609 1.00 98.19 210 ALA A C 1
ATOM 1498 O O . ALA A 1 210 ? 7.384 -0.365 -14.823 1.00 98.19 210 ALA A O 1
ATOM 1499 N N . ALA A 1 211 ? 7.940 0.164 -12.710 1.00 97.94 211 ALA A N 1
ATOM 1500 C CA . ALA A 1 211 ? 9.055 1.035 -13.068 1.00 97.94 211 ALA A CA 1
ATOM 1501 C C . ALA A 1 211 ? 10.208 0.245 -13.705 1.00 97.94 211 ALA A C 1
ATOM 1503 O O . ALA A 1 211 ? 10.736 0.666 -14.735 1.00 97.94 211 ALA A O 1
ATOM 1504 N N . GLU A 1 212 ? 10.550 -0.923 -13.156 1.00 98.44 212 GLU A N 1
ATOM 1505 C CA . GLU A 1 212 ? 11.571 -1.802 -13.729 1.00 98.44 212 GLU A CA 1
ATOM 1506 C C . GLU A 1 212 ? 11.176 -2.285 -15.131 1.00 98.44 212 GLU A C 1
ATOM 1508 O O . GLU A 1 212 ? 11.968 -2.178 -16.068 1.00 98.44 212 GLU A O 1
ATOM 1513 N N . ALA A 1 213 ? 9.932 -2.736 -15.314 1.00 98.00 213 ALA A N 1
ATOM 1514 C CA . ALA A 1 213 ? 9.434 -3.174 -16.616 1.00 98.00 213 ALA A CA 1
ATOM 1515 C C . ALA A 1 213 ? 9.483 -2.052 -17.669 1.00 98.00 213 ALA A C 1
ATOM 1517 O O . ALA A 1 213 ? 9.854 -2.297 -18.819 1.00 98.00 213 ALA A O 1
ATOM 1518 N N . ARG A 1 214 ? 9.157 -0.809 -17.283 1.00 98.38 214 ARG A N 1
ATOM 1519 C CA . ARG A 1 214 ? 9.285 0.365 -18.165 1.00 98.38 214 ARG A CA 1
ATOM 1520 C C . ARG A 1 214 ? 10.741 0.634 -18.536 1.00 98.38 214 ARG A C 1
ATOM 1522 O O . ARG A 1 214 ? 11.031 0.789 -19.717 1.00 98.38 214 ARG A O 1
ATOM 1529 N N . ALA A 1 215 ? 11.653 0.611 -17.565 1.00 97.88 215 ALA A N 1
ATOM 1530 C CA . ALA A 1 215 ? 13.078 0.810 -17.821 1.00 97.88 215 ALA A CA 1
ATOM 1531 C C . ALA A 1 215 ? 13.655 -0.270 -18.756 1.00 97.88 215 ALA A C 1
ATOM 1533 O O . ALA A 1 215 ? 14.436 0.035 -19.657 1.00 97.88 215 ALA A O 1
ATOM 1534 N N . GLN A 1 216 ? 13.240 -1.531 -18.588 1.00 98.25 216 GLN A N 1
ATOM 1535 C CA . GLN A 1 216 ? 13.634 -2.621 -19.483 1.00 98.25 216 GLN A CA 1
ATOM 1536 C C . GLN A 1 216 ? 13.084 -2.426 -20.905 1.00 98.25 216 GLN A C 1
ATOM 1538 O O . GLN A 1 216 ? 13.814 -2.646 -21.874 1.00 98.25 216 GLN A O 1
ATOM 1543 N N . ALA A 1 217 ? 11.830 -1.984 -21.046 1.00 98.12 217 ALA A N 1
ATOM 1544 C CA . ALA A 1 217 ? 11.233 -1.691 -22.348 1.00 98.12 217 ALA A CA 1
ATOM 1545 C C . ALA A 1 217 ? 11.963 -0.543 -23.065 1.00 98.12 217 ALA A C 1
ATOM 1547 O O . ALA A 1 217 ? 12.352 -0.696 -24.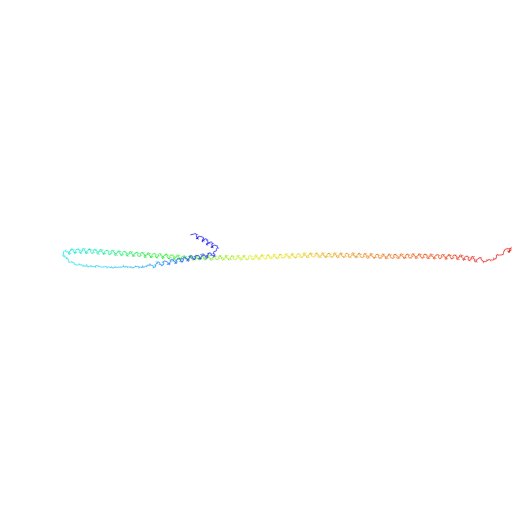222 1.00 98.12 217 ALA A O 1
ATOM 1548 N N . GLU A 1 218 ? 12.237 0.561 -22.366 1.00 98.44 218 GLU A N 1
ATOM 1549 C CA . GLU A 1 218 ? 12.995 1.698 -22.906 1.00 98.44 218 GLU A CA 1
ATOM 1550 C C . GLU A 1 218 ? 14.416 1.290 -23.328 1.00 98.44 218 GLU A C 1
ATOM 1552 O O . GLU A 1 218 ? 14.888 1.666 -24.404 1.00 98.44 218 GLU A O 1
ATOM 1557 N N . ALA A 1 219 ? 15.094 0.459 -22.528 1.00 98.06 219 ALA A N 1
ATOM 1558 C CA . ALA A 1 219 ? 16.412 -0.068 -22.875 1.00 98.06 219 ALA A CA 1
ATOM 1559 C C . ALA A 1 219 ? 16.369 -0.957 -24.132 1.00 98.06 219 ALA A C 1
ATOM 1561 O O . ALA A 1 219 ? 17.240 -0.849 -25.000 1.00 98.06 219 ALA A O 1
ATOM 1562 N N . ALA A 1 220 ? 15.351 -1.813 -24.261 1.00 97.94 220 ALA A N 1
ATOM 1563 C CA . ALA A 1 220 ? 15.163 -2.653 -25.441 1.00 97.94 220 ALA A CA 1
ATOM 1564 C C . ALA A 1 220 ? 14.880 -1.818 -26.702 1.00 97.94 220 ALA A C 1
ATOM 1566 O O . ALA A 1 220 ? 15.451 -2.088 -27.762 1.00 97.94 220 ALA A O 1
ATOM 1567 N N . GLU A 1 221 ? 14.057 -0.772 -26.591 1.00 98.50 221 GLU A N 1
ATOM 1568 C CA . GLU A 1 221 ? 13.800 0.167 -27.686 1.00 98.50 221 GLU A CA 1
ATOM 1569 C C . GLU A 1 221 ? 15.071 0.907 -28.115 1.00 98.50 221 GLU A C 1
ATOM 1571 O O . GLU A 1 221 ? 15.364 0.979 -29.312 1.00 98.50 221 GLU A O 1
ATOM 1576 N N . ALA A 1 222 ? 15.870 1.393 -27.162 1.00 97.81 222 ALA A N 1
ATOM 1577 C CA . ALA A 1 222 ? 17.137 2.062 -27.448 1.00 97.81 222 ALA A CA 1
ATOM 1578 C C . ALA A 1 222 ? 18.128 1.135 -28.173 1.00 97.81 222 ALA A C 1
ATOM 1580 O O . ALA A 1 222 ? 18.759 1.539 -29.154 1.00 97.81 222 ALA A O 1
ATOM 1581 N N . LEU A 1 223 ? 18.231 -0.130 -27.749 1.00 98.50 223 LEU A N 1
ATOM 1582 C CA . LEU A 1 223 ? 19.058 -1.132 -28.428 1.00 98.50 223 LEU A CA 1
ATOM 1583 C C . LEU A 1 223 ? 18.564 -1.414 -29.853 1.00 98.50 223 LEU A C 1
ATOM 1585 O O . LEU A 1 223 ? 19.375 -1.481 -30.779 1.00 98.50 223 LEU A O 1
ATOM 1589 N N . ALA A 1 224 ? 17.250 -1.533 -30.053 1.00 98.06 224 ALA A N 1
ATOM 1590 C CA . ALA A 1 224 ? 16.668 -1.739 -31.377 1.00 98.06 224 ALA A CA 1
ATOM 1591 C C . ALA A 1 224 ? 16.930 -0.545 -32.312 1.00 98.06 224 ALA A C 1
ATOM 1593 O O . ALA A 1 224 ? 17.260 -0.733 -33.485 1.00 98.06 224 ALA A O 1
ATOM 1594 N N . GLN A 1 225 ? 16.833 0.684 -31.801 1.00 98.38 225 GLN A N 1
ATOM 1595 C CA . GLN A 1 225 ? 17.168 1.892 -32.559 1.00 98.38 225 GLN A CA 1
ATOM 1596 C C . GLN A 1 225 ? 18.659 1.947 -32.910 1.00 98.38 225 GLN A C 1
ATOM 1598 O O . GLN A 1 225 ? 19.003 2.228 -34.058 1.00 98.38 225 GLN A O 1
ATOM 1603 N N . ALA A 1 226 ? 19.543 1.616 -31.965 1.00 98.06 226 ALA A N 1
ATOM 1604 C CA . ALA A 1 226 ? 20.981 1.562 -32.211 1.00 98.06 226 ALA A CA 1
ATOM 1605 C C . ALA A 1 226 ? 21.349 0.509 -33.271 1.00 98.06 226 ALA A C 1
ATOM 1607 O O . ALA A 1 226 ? 22.186 0.774 -34.132 1.00 98.06 226 ALA A O 1
ATOM 1608 N N . ALA A 1 227 ? 20.704 -0.662 -33.250 1.00 97.94 227 ALA A N 1
ATOM 1609 C CA . ALA A 1 227 ? 20.895 -1.695 -34.266 1.00 97.94 227 ALA A CA 1
ATOM 1610 C C . ALA A 1 227 ? 20.461 -1.214 -35.661 1.00 97.94 227 ALA A C 1
ATOM 1612 O O . ALA A 1 227 ? 21.227 -1.346 -36.613 1.00 97.94 227 ALA A O 1
ATOM 1613 N N . ARG A 1 228 ? 19.290 -0.570 -35.771 1.00 98.50 228 ARG A N 1
ATOM 1614 C CA . ARG A 1 228 ? 18.816 0.022 -37.037 1.00 98.50 228 ARG A CA 1
ATOM 1615 C C . ARG A 1 228 ? 19.760 1.101 -37.562 1.00 98.50 228 ARG A C 1
ATOM 1617 O O . ARG A 1 228 ? 20.025 1.147 -38.757 1.00 98.50 228 ARG A O 1
ATOM 1624 N N . ALA A 1 229 ? 20.280 1.959 -36.685 1.00 97.88 229 ALA A N 1
ATOM 1625 C CA . ALA A 1 229 ? 21.236 2.991 -37.077 1.00 97.88 229 ALA A CA 1
ATOM 1626 C C . ALA A 1 229 ? 22.546 2.387 -37.613 1.00 97.88 229 ALA A C 1
ATOM 1628 O O . ALA A 1 229 ? 23.095 2.889 -38.591 1.00 97.88 229 ALA A O 1
ATOM 1629 N N . ARG A 1 230 ? 23.024 1.286 -37.015 1.00 98.06 230 ARG A N 1
ATOM 1630 C CA . ARG A 1 230 ? 24.197 0.550 -37.513 1.00 98.06 230 ARG A CA 1
ATOM 1631 C C . ARG A 1 230 ? 23.941 -0.081 -38.875 1.00 98.06 230 ARG A C 1
ATOM 1633 O O . ARG A 1 230 ? 24.751 0.112 -39.768 1.00 98.06 230 ARG A O 1
ATOM 1640 N N . GLU A 1 231 ? 22.806 -0.751 -39.055 1.00 98.12 231 GLU A N 1
ATOM 1641 C CA . GLU A 1 231 ? 22.429 -1.336 -40.349 1.00 98.12 231 GLU A CA 1
ATOM 1642 C C . GLU A 1 231 ? 22.353 -0.264 -41.449 1.00 98.12 231 GLU A C 1
ATOM 1644 O O . GLU A 1 231 ? 22.865 -0.453 -42.550 1.00 98.12 231 GLU A O 1
ATOM 1649 N N . GLN A 1 232 ? 21.781 0.905 -41.141 1.00 98.12 232 GLN A N 1
ATOM 1650 C CA . GLN A 1 232 ? 21.747 2.039 -42.069 1.00 98.12 232 GLN A CA 1
ATOM 1651 C C . GLN A 1 232 ? 23.146 2.574 -42.394 1.00 98.12 232 GLN A C 1
ATOM 1653 O O . GLN A 1 232 ? 23.419 2.889 -43.552 1.00 98.12 232 GLN A O 1
ATOM 1658 N N . ALA A 1 233 ? 24.033 2.671 -41.399 1.00 97.81 233 ALA A N 1
ATOM 1659 C CA . ALA A 1 233 ? 25.413 3.095 -41.610 1.00 97.81 233 ALA A CA 1
ATOM 1660 C C . ALA A 1 233 ? 26.185 2.092 -42.483 1.00 97.81 233 ALA A C 1
ATOM 1662 O O . ALA A 1 233 ? 26.813 2.495 -43.457 1.00 97.81 233 ALA A O 1
ATOM 1663 N N . GLU A 1 234 ? 26.072 0.791 -42.204 1.00 98.31 234 GLU A N 1
ATOM 1664 C CA . GLU A 1 234 ? 26.688 -0.275 -43.004 1.00 98.31 234 GLU A CA 1
ATOM 1665 C C . GLU A 1 234 ? 26.159 -0.280 -44.446 1.00 98.31 234 GLU A C 1
ATOM 1667 O O . GLU A 1 234 ? 26.935 -0.402 -45.397 1.00 98.31 234 GLU A O 1
ATOM 1672 N N . ALA A 1 235 ? 24.851 -0.079 -44.635 1.00 97.75 235 ALA A N 1
ATOM 1673 C CA . ALA A 1 235 ? 24.253 0.046 -45.961 1.00 97.75 235 ALA A CA 1
ATOM 1674 C C . ALA A 1 235 ? 24.781 1.277 -46.718 1.00 97.75 235 ALA A C 1
ATOM 1676 O O . ALA A 1 235 ? 25.092 1.179 -47.908 1.00 97.75 235 ALA A O 1
ATOM 1677 N N . ALA A 1 236 ? 24.922 2.421 -46.043 1.00 97.94 236 ALA A N 1
ATOM 1678 C CA . ALA A 1 236 ? 25.489 3.631 -46.634 1.00 97.94 236 ALA A CA 1
ATOM 1679 C C . ALA A 1 236 ? 26.972 3.449 -47.005 1.00 97.94 236 ALA A C 1
ATOM 1681 O O . ALA A 1 236 ? 27.385 3.842 -48.096 1.00 97.94 236 ALA A O 1
ATOM 1682 N N . GLU A 1 237 ? 27.767 2.798 -46.150 1.00 98.31 237 GLU A N 1
ATOM 1683 C CA . GLU A 1 237 ? 29.163 2.458 -46.449 1.00 98.31 237 GLU A CA 1
ATOM 1684 C C . GLU A 1 237 ? 29.278 1.505 -47.646 1.00 98.31 237 GLU A C 1
ATOM 1686 O O . GLU A 1 237 ? 30.123 1.707 -48.523 1.00 98.31 237 GLU A O 1
ATOM 1691 N N . ALA A 1 238 ? 28.415 0.489 -47.727 1.00 97.69 238 ALA A N 1
ATOM 1692 C CA . ALA A 1 238 ? 28.382 -0.436 -48.8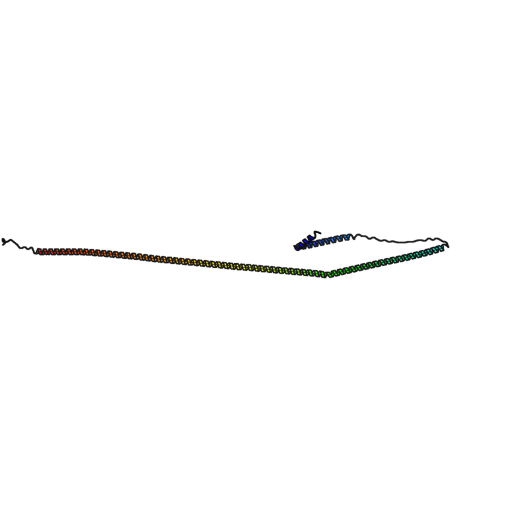56 1.00 97.69 238 ALA A CA 1
ATOM 1693 C C . ALA A 1 238 ? 28.040 0.283 -50.172 1.00 97.69 238 ALA A C 1
ATOM 1695 O O . ALA A 1 238 ? 28.692 0.043 -51.190 1.00 97.69 238 ALA A O 1
ATOM 1696 N N . GLN A 1 239 ? 27.068 1.201 -50.150 1.00 98.31 239 GLN A N 1
ATOM 1697 C CA . GLN A 1 239 ? 26.730 2.038 -51.305 1.00 98.31 239 GLN A CA 1
ATOM 1698 C C . GLN A 1 239 ? 27.895 2.943 -51.716 1.00 98.31 239 GLN A C 1
ATOM 1700 O O . GLN A 1 239 ? 28.203 3.029 -52.904 1.00 98.31 239 GLN A O 1
ATOM 1705 N N . ALA A 1 240 ? 28.581 3.568 -50.754 1.00 97.75 240 ALA A N 1
ATOM 1706 C CA . ALA A 1 240 ? 29.744 4.408 -51.030 1.00 97.75 240 ALA A CA 1
ATOM 1707 C C . ALA A 1 240 ? 30.878 3.611 -51.696 1.00 97.75 240 ALA A C 1
ATOM 1709 O O . ALA A 1 240 ? 31.426 4.052 -52.706 1.00 97.75 240 ALA A O 1
ATOM 1710 N N . ARG A 1 241 ? 31.178 2.401 -51.202 1.00 98.25 241 ARG A N 1
ATOM 1711 C CA . ARG A 1 241 ? 32.176 1.508 -51.818 1.00 98.25 241 ARG A CA 1
ATOM 1712 C C . ARG A 1 241 ? 31.771 1.050 -53.216 1.00 98.25 241 ARG A C 1
ATOM 1714 O O . ARG A 1 241 ? 32.620 0.977 -54.100 1.00 98.25 241 ARG A O 1
ATOM 1721 N N . ALA A 1 242 ? 30.491 0.744 -53.430 1.00 97.94 242 ALA A N 1
ATOM 1722 C CA . ALA A 1 242 ? 29.990 0.374 -54.750 1.00 97.94 242 ALA A CA 1
ATOM 1723 C C . ALA A 1 242 ? 30.132 1.534 -55.750 1.00 97.94 242 ALA A C 1
ATOM 1725 O O . ALA A 1 242 ? 30.598 1.317 -56.868 1.00 97.94 242 ALA A O 1
ATOM 1726 N N . ALA A 1 243 ? 29.800 2.759 -55.334 1.00 98.00 243 ALA A N 1
ATOM 1727 C CA . ALA A 1 243 ? 29.971 3.959 -56.149 1.00 98.00 243 ALA A CA 1
ATOM 1728 C C . ALA A 1 243 ? 31.452 4.245 -56.454 1.00 98.00 243 ALA A C 1
ATOM 1730 O O . ALA A 1 243 ? 31.794 4.574 -57.589 1.00 98.00 243 ALA A O 1
ATOM 1731 N N . GLU A 1 244 ? 32.348 4.068 -55.478 1.00 98.19 244 GLU A N 1
ATOM 1732 C CA . GLU A 1 244 ? 33.792 4.206 -55.695 1.00 98.19 244 GLU A CA 1
ATOM 1733 C C . GLU A 1 244 ? 34.313 3.168 -56.700 1.00 98.19 244 GLU A C 1
ATOM 1735 O O . GLU A 1 244 ? 35.026 3.523 -57.637 1.00 98.19 244 GLU A O 1
ATOM 1740 N N . ALA A 1 245 ? 33.920 1.899 -56.558 1.00 97.62 245 ALA A N 1
ATOM 1741 C CA . ALA A 1 245 ? 34.310 0.841 -57.487 1.00 97.62 245 ALA A CA 1
ATOM 1742 C C . ALA A 1 245 ? 33.806 1.111 -58.915 1.00 97.62 245 ALA A C 1
ATOM 1744 O O . ALA A 1 245 ? 34.545 0.897 -59.877 1.00 97.62 245 ALA A O 1
ATOM 1745 N N . GLN A 1 246 ? 32.578 1.623 -59.061 1.00 98.12 246 GLN A N 1
ATOM 1746 C CA . GLN A 1 246 ? 32.041 2.063 -60.352 1.00 98.12 246 GLN A CA 1
ATOM 1747 C C . GLN A 1 246 ? 32.868 3.210 -60.941 1.00 98.12 246 GLN A C 1
ATOM 1749 O O . GLN A 1 246 ? 33.299 3.115 -62.087 1.00 98.12 246 GLN A O 1
ATOM 1754 N N . ALA A 1 247 ? 33.171 4.244 -60.153 1.00 97.38 247 ALA A N 1
ATOM 1755 C CA . ALA A 1 247 ? 33.994 5.365 -60.604 1.00 97.38 247 ALA A CA 1
ATOM 1756 C C . ALA A 1 247 ? 35.409 4.921 -61.022 1.00 97.38 247 ALA A C 1
ATOM 1758 O O . ALA A 1 247 ? 35.944 5.401 -62.022 1.00 97.38 247 ALA A O 1
ATOM 1759 N N . GLN A 1 248 ? 36.017 3.977 -60.296 1.00 97.44 248 GLN A N 1
ATOM 1760 C CA . GLN A 1 248 ? 37.314 3.397 -60.656 1.00 97.44 248 GLN A CA 1
ATOM 1761 C C . GLN A 1 248 ? 37.239 2.584 -61.957 1.00 97.44 248 GLN A C 1
ATOM 1763 O O . GLN A 1 248 ? 38.132 2.704 -62.799 1.00 97.44 248 GLN A O 1
ATOM 1768 N N . ALA A 1 249 ? 36.181 1.790 -62.148 1.00 97.25 249 ALA A N 1
ATOM 1769 C CA . ALA A 1 249 ? 35.961 1.037 -63.380 1.00 97.25 249 ALA A CA 1
ATOM 1770 C C . ALA A 1 249 ? 35.779 1.973 -64.587 1.00 97.25 249 ALA A C 1
ATOM 1772 O O . ALA A 1 249 ? 36.459 1.806 -65.599 1.00 97.25 249 ALA A O 1
ATOM 1773 N N . GLU A 1 250 ? 34.948 3.012 -64.459 1.00 98.19 250 GLU A N 1
ATOM 1774 C CA . GLU A 1 250 ? 34.758 4.034 -65.496 1.00 98.19 250 GLU A CA 1
ATOM 1775 C C . GLU A 1 250 ? 36.064 4.774 -65.820 1.00 98.19 250 GLU A C 1
ATOM 1777 O O . GLU A 1 250 ? 36.392 4.991 -66.990 1.00 98.19 250 GLU A O 1
ATOM 1782 N N . ALA A 1 251 ? 36.857 5.122 -64.800 1.00 97.31 251 ALA A N 1
ATOM 1783 C CA . ALA A 1 251 ? 38.161 5.748 -64.989 1.00 97.31 251 ALA A CA 1
ATOM 1784 C C . ALA A 1 251 ? 39.149 4.820 -65.720 1.00 97.31 251 ALA A C 1
ATOM 1786 O O . ALA A 1 251 ? 39.887 5.282 -66.595 1.00 97.31 251 ALA A O 1
ATOM 1787 N N . ALA A 1 252 ? 39.158 3.522 -65.403 1.00 97.31 252 ALA A N 1
ATOM 1788 C CA . ALA A 1 252 ? 39.985 2.532 -66.089 1.00 97.31 252 ALA A CA 1
ATOM 1789 C C . ALA A 1 252 ? 39.561 2.361 -67.558 1.00 97.31 252 ALA A C 1
ATOM 1791 O O . ALA A 1 252 ? 40.410 2.403 -68.450 1.00 97.31 252 ALA A O 1
ATOM 1792 N N . GLU A 1 253 ? 38.258 2.260 -67.838 1.00 98.00 253 GLU A N 1
ATOM 1793 C CA . GLU A 1 253 ? 37.738 2.222 -69.209 1.00 98.00 253 GLU A CA 1
ATOM 1794 C C . GLU A 1 253 ? 38.116 3.479 -70.002 1.00 98.00 253 GLU A C 1
ATOM 1796 O O . GLU A 1 253 ? 38.548 3.388 -71.156 1.00 98.00 253 GLU A O 1
ATOM 1801 N N . ALA A 1 254 ? 37.998 4.661 -69.388 1.00 96.81 254 ALA A N 1
ATOM 1802 C CA . ALA A 1 254 ? 38.395 5.921 -70.005 1.00 96.81 254 ALA A CA 1
ATOM 1803 C C . ALA A 1 254 ? 39.898 5.950 -70.334 1.00 96.81 254 ALA A C 1
ATOM 1805 O O . ALA A 1 254 ? 40.280 6.407 -71.415 1.00 96.81 254 ALA A O 1
ATOM 1806 N N . GLN A 1 255 ? 40.752 5.421 -69.451 1.00 97.69 255 GLN A N 1
ATOM 1807 C CA . GLN A 1 255 ? 42.191 5.292 -69.703 1.00 97.69 255 GLN A CA 1
ATOM 1808 C C . GLN A 1 255 ? 42.491 4.328 -70.853 1.00 97.69 255 GLN A C 1
ATOM 1810 O O . GLN A 1 255 ? 43.289 4.673 -71.726 1.00 97.69 255 GLN A O 1
ATOM 1815 N N . THR A 1 256 ? 41.830 3.167 -70.908 1.00 97.50 256 THR A N 1
ATOM 1816 C CA . THR A 1 256 ? 41.983 2.218 -72.022 1.00 97.50 256 THR A CA 1
ATOM 1817 C C . THR A 1 256 ? 41.564 2.857 -73.343 1.00 97.50 256 THR A C 1
ATOM 1819 O O . THR A 1 256 ? 42.335 2.832 -74.302 1.00 97.50 256 THR A O 1
ATOM 1822 N N . ARG A 1 257 ? 40.413 3.544 -73.391 1.00 97.44 257 ARG A N 1
ATOM 1823 C CA . ARG A 1 257 ? 39.974 4.288 -74.587 1.00 97.44 257 ARG A CA 1
ATOM 1824 C C . ARG A 1 257 ? 40.969 5.377 -74.988 1.00 97.44 257 ARG A C 1
ATOM 1826 O O . ARG A 1 257 ? 41.256 5.543 -76.174 1.00 97.44 257 ARG A O 1
ATOM 1833 N N . ALA A 1 258 ? 41.527 6.110 -74.023 1.00 97.44 258 ALA A N 1
ATOM 1834 C CA . ALA A 1 258 ? 42.547 7.120 -74.289 1.00 97.44 258 ALA A CA 1
ATOM 1835 C C . ALA A 1 258 ? 43.851 6.501 -74.828 1.00 97.44 258 ALA A C 1
ATOM 1837 O O . ALA A 1 258 ? 44.464 7.057 -75.742 1.00 97.44 258 ALA A O 1
ATOM 1838 N N . ALA A 1 259 ? 44.271 5.347 -74.302 1.00 96.56 259 ALA A N 1
ATOM 1839 C CA . ALA A 1 259 ? 45.436 4.610 -74.782 1.00 96.56 259 ALA A CA 1
ATOM 1840 C C . ALA A 1 259 ? 45.225 4.078 -76.208 1.00 96.56 259 ALA A C 1
ATOM 1842 O O . ALA A 1 259 ? 46.088 4.280 -77.064 1.00 96.56 259 ALA A O 1
ATOM 1843 N N . GLU A 1 260 ? 44.061 3.493 -76.501 1.00 97.56 260 GLU A N 1
ATOM 1844 C CA . GLU A 1 260 ? 43.683 3.063 -77.851 1.00 97.56 260 GLU A CA 1
ATOM 1845 C C . GLU A 1 260 ? 43.655 4.234 -78.838 1.00 97.56 260 GLU A C 1
ATOM 1847 O O . GLU A 1 260 ? 44.185 4.128 -79.945 1.00 97.56 260 GLU A O 1
ATOM 1852 N N . ALA A 1 261 ? 43.085 5.378 -78.445 1.00 96.62 261 ALA A N 1
ATOM 1853 C CA . ALA A 1 261 ? 43.068 6.580 -79.274 1.00 96.62 261 ALA A CA 1
ATOM 1854 C C . ALA A 1 261 ? 44.490 7.073 -79.590 1.00 96.62 261 ALA A C 1
ATOM 1856 O O . ALA A 1 261 ? 44.785 7.407 -80.739 1.00 96.62 261 ALA A O 1
ATOM 1857 N N . ARG A 1 262 ? 45.396 7.060 -78.601 1.00 97.50 262 ARG A N 1
ATOM 1858 C CA . ARG A 1 262 ? 46.818 7.394 -78.795 1.00 97.50 262 ARG A CA 1
ATOM 1859 C C . ARG A 1 262 ? 47.523 6.396 -79.712 1.00 97.50 262 ARG A C 1
ATOM 1861 O O . ARG A 1 262 ? 48.275 6.824 -80.582 1.00 97.50 262 ARG A O 1
ATOM 1868 N N . ALA A 1 263 ? 47.275 5.096 -79.555 1.00 96.44 263 ALA A N 1
ATOM 1869 C CA . ALA A 1 263 ? 47.841 4.065 -80.424 1.00 96.44 263 ALA A CA 1
ATOM 1870 C C . ALA A 1 263 ? 47.369 4.234 -81.878 1.00 96.44 263 ALA A C 1
ATOM 1872 O O . ALA A 1 263 ? 48.186 4.221 -82.794 1.00 96.44 263 ALA A O 1
ATOM 1873 N N . ARG A 1 264 ? 46.071 4.496 -82.093 1.00 97.06 264 ARG A N 1
ATOM 1874 C CA . ARG A 1 264 ? 45.518 4.809 -83.422 1.00 97.06 264 ARG A CA 1
ATOM 1875 C C . ARG A 1 264 ? 46.120 6.080 -84.015 1.00 97.06 264 ARG A C 1
ATOM 1877 O O . ARG A 1 264 ? 46.388 6.112 -85.211 1.00 97.06 264 ARG A O 1
ATOM 1884 N N . ALA A 1 265 ? 46.326 7.121 -83.206 1.00 96.00 265 ALA A N 1
ATOM 1885 C CA . ALA A 1 265 ? 46.970 8.350 -83.660 1.00 96.00 265 ALA A CA 1
ATOM 1886 C C . ALA A 1 265 ? 48.418 8.095 -84.107 1.00 96.00 265 ALA A C 1
ATOM 1888 O O . ALA A 1 265 ? 48.781 8.509 -85.201 1.00 96.00 265 ALA A O 1
ATOM 1889 N N . ARG A 1 266 ? 49.205 7.343 -83.322 1.00 97.25 266 ARG A N 1
ATOM 1890 C CA . ARG A 1 266 ? 50.575 6.940 -83.691 1.00 97.25 266 ARG A CA 1
ATOM 1891 C C . ARG A 1 266 ? 50.608 6.124 -84.977 1.00 97.25 266 ARG A C 1
ATOM 1893 O O . ARG A 1 266 ? 51.338 6.488 -85.883 1.00 97.25 266 ARG A O 1
ATOM 1900 N N . ALA A 1 267 ? 49.756 5.106 -85.094 1.00 95.62 267 ALA A N 1
ATOM 1901 C CA . ALA A 1 267 ? 49.678 4.281 -86.297 1.00 95.62 267 ALA A CA 1
ATOM 1902 C C . ALA A 1 267 ? 49.327 5.105 -87.550 1.00 95.62 267 ALA A C 1
ATOM 1904 O O . ALA A 1 267 ? 49.832 4.830 -88.632 1.00 95.62 267 ALA A O 1
ATOM 1905 N N . ARG A 1 268 ? 48.482 6.140 -87.419 1.00 96.56 268 ARG A N 1
ATOM 1906 C CA . ARG A 1 268 ? 48.198 7.082 -88.515 1.00 96.56 268 ARG A CA 1
ATOM 1907 C C . ARG A 1 268 ? 49.405 7.945 -88.867 1.00 96.56 268 ARG A C 1
ATOM 1909 O O . ARG A 1 268 ? 49.644 8.151 -90.049 1.00 96.56 268 ARG A O 1
ATOM 1916 N N . THR A 1 269 ? 50.138 8.444 -87.871 1.00 96.31 269 THR A N 1
ATOM 1917 C CA . THR A 1 269 ? 51.376 9.200 -88.102 1.00 96.31 269 THR A CA 1
ATOM 1918 C C . THR A 1 269 ? 52.422 8.331 -88.796 1.00 96.31 269 THR A C 1
ATOM 1920 O O . THR A 1 269 ? 52.927 8.732 -89.833 1.00 96.31 269 THR A O 1
ATOM 1923 N N . GLU A 1 270 ? 52.672 7.119 -88.299 1.00 96.06 270 GLU A N 1
ATOM 1924 C CA . GLU A 1 270 ? 53.604 6.157 -88.905 1.00 96.06 270 GLU A CA 1
ATOM 1925 C C . GLU A 1 270 ? 53.183 5.781 -90.334 1.00 96.06 270 GLU A C 1
ATOM 1927 O O . GLU A 1 270 ? 54.020 5.714 -91.230 1.00 96.06 270 GLU A O 1
ATOM 1932 N N . ALA A 1 271 ? 51.883 5.583 -90.584 1.00 94.38 271 ALA A N 1
ATOM 1933 C CA . ALA A 1 271 ? 51.371 5.337 -91.931 1.00 94.38 271 ALA A CA 1
ATOM 1934 C C . ALA A 1 271 ? 51.588 6.541 -92.864 1.00 94.38 271 ALA A C 1
ATOM 1936 O O . ALA A 1 271 ? 51.986 6.349 -94.009 1.00 94.38 271 ALA A O 1
ATOM 1937 N N . ALA A 1 272 ? 51.365 7.767 -92.380 1.00 94.31 272 ALA A N 1
ATOM 1938 C CA . ALA A 1 272 ? 51.615 8.987 -93.147 1.00 94.31 272 ALA A CA 1
ATOM 1939 C C . ALA A 1 272 ? 53.113 9.195 -93.430 1.00 94.31 272 ALA A C 1
ATOM 1941 O O . ALA A 1 272 ? 53.480 9.595 -94.532 1.00 94.31 272 ALA A O 1
ATOM 1942 N N . GLU A 1 273 ? 53.988 8.886 -92.470 1.00 95.81 273 GLU A N 1
ATOM 1943 C CA . GLU A 1 273 ? 55.443 8.893 -92.658 1.00 95.81 273 GLU A CA 1
ATOM 1944 C C . GLU A 1 273 ? 55.874 7.839 -93.686 1.00 95.81 273 GLU A C 1
ATOM 1946 O O . GLU A 1 273 ? 56.640 8.147 -94.598 1.00 95.81 273 GLU A O 1
ATOM 1951 N N . ALA A 1 274 ? 55.342 6.616 -93.601 1.00 92.62 274 ALA A N 1
ATOM 1952 C CA . ALA A 1 274 ? 55.612 5.557 -94.572 1.00 92.62 274 ALA A CA 1
ATOM 1953 C C . ALA A 1 274 ? 55.129 5.928 -95.985 1.00 92.62 274 ALA A C 1
ATOM 1955 O O . ALA A 1 274 ? 55.833 5.670 -96.962 1.00 92.62 274 ALA A O 1
ATOM 1956 N N . GLU A 1 275 ? 53.959 6.562 -96.106 1.00 94.56 275 GLU A N 1
ATOM 1957 C CA . GLU A 1 275 ? 53.450 7.086 -97.376 1.00 94.56 275 GLU A CA 1
ATOM 1958 C C . GLU A 1 275 ? 54.344 8.206 -97.924 1.00 94.56 275 GLU A C 1
ATOM 1960 O O . GLU A 1 275 ? 54.668 8.193 -99.111 1.00 94.56 275 GLU A O 1
ATOM 1965 N N . ALA A 1 276 ? 54.811 9.126 -97.073 1.00 93.06 276 ALA A N 1
ATOM 1966 C CA . ALA A 1 276 ? 55.740 10.185 -97.467 1.00 93.06 276 ALA A CA 1
ATOM 1967 C C . ALA A 1 276 ? 57.084 9.623 -97.963 1.00 93.06 276 ALA A C 1
ATOM 1969 O O . ALA A 1 276 ? 57.574 10.051 -99.007 1.00 93.06 276 ALA A O 1
ATOM 1970 N N . VAL A 1 277 ? 57.648 8.621 -97.275 1.00 95.44 277 VAL A N 1
ATOM 1971 C CA . VAL A 1 277 ? 58.867 7.916 -97.713 1.00 95.44 277 VAL A CA 1
ATOM 1972 C C . VAL A 1 277 ? 58.632 7.190 -99.038 1.00 95.44 277 VAL A C 1
ATOM 1974 O O . VAL A 1 277 ? 59.462 7.273 -99.941 1.00 95.44 277 VAL A O 1
ATOM 1977 N N . ALA A 1 278 ? 57.493 6.510 -99.198 1.00 93.19 278 ALA A N 1
ATOM 1978 C CA . ALA A 1 278 ? 57.150 5.844 -100.451 1.00 93.19 278 ALA A CA 1
ATOM 1979 C C . ALA A 1 278 ? 56.974 6.845 -101.607 1.00 93.19 278 ALA A C 1
ATOM 1981 O O . ALA A 1 278 ? 57.404 6.566 -102.726 1.00 93.19 278 ALA A O 1
ATOM 1982 N N . ALA A 1 279 ? 56.371 8.009 -101.353 1.00 92.69 279 ALA A N 1
ATOM 1983 C CA . ALA A 1 279 ? 56.242 9.087 -102.329 1.00 92.69 279 ALA A CA 1
ATOM 1984 C C . ALA A 1 279 ? 57.608 9.680 -102.708 1.00 92.69 279 ALA A C 1
ATOM 1986 O O . ALA A 1 279 ? 57.865 9.885 -103.892 1.00 92.69 279 ALA A O 1
ATOM 1987 N N . GLN A 1 280 ? 58.504 9.885 -101.737 1.00 94.44 280 GLN A N 1
ATOM 1988 C CA . GLN A 1 280 ? 59.876 10.323 -101.994 1.00 94.44 280 GLN A CA 1
ATOM 1989 C C . GLN A 1 280 ? 60.640 9.300 -102.842 1.00 94.44 280 GLN A C 1
ATOM 1991 O O . GLN A 1 280 ? 61.226 9.674 -103.851 1.00 94.44 280 GLN A O 1
ATOM 1996 N N . ALA A 1 281 ? 60.581 8.012 -102.495 1.00 92.06 281 ALA A N 1
ATOM 1997 C CA . ALA A 1 281 ? 61.235 6.956 -103.266 1.00 92.06 281 ALA A CA 1
ATOM 1998 C C . ALA A 1 281 ? 60.701 6.873 -104.707 1.00 92.06 281 ALA A C 1
ATOM 2000 O O . ALA A 1 281 ? 61.469 6.639 -105.637 1.00 92.06 281 ALA A O 1
ATOM 2001 N N . ARG A 1 282 ? 59.392 7.095 -104.915 1.00 91.94 282 ARG A N 1
ATOM 2002 C CA . ARG A 1 282 ? 58.808 7.214 -106.262 1.00 91.94 282 ARG A CA 1
ATOM 2003 C C . ARG A 1 282 ? 59.345 8.434 -107.003 1.00 91.94 282 ARG A C 1
ATOM 2005 O O . ARG A 1 282 ? 59.734 8.288 -108.151 1.00 91.94 282 ARG A O 1
ATOM 2012 N N . ALA A 1 283 ? 59.411 9.595 -106.353 1.00 91.44 283 ALA A N 1
ATOM 2013 C CA . ALA A 1 283 ? 59.963 10.806 -106.955 1.00 91.44 283 ALA A CA 1
ATOM 2014 C C . ALA A 1 283 ? 61.452 10.649 -107.318 1.00 91.44 283 ALA A C 1
ATOM 2016 O O . ALA A 1 283 ? 61.869 11.082 -108.386 1.00 91.44 283 ALA A O 1
ATOM 2017 N N . GLU A 1 284 ? 62.249 9.991 -106.470 1.00 92.25 284 GLU A N 1
ATOM 2018 C CA . GLU A 1 284 ? 63.654 9.661 -106.746 1.00 92.25 284 GLU A CA 1
ATOM 2019 C C . GLU A 1 284 ? 63.788 8.659 -107.899 1.00 92.25 284 GLU A C 1
ATOM 2021 O O . GLU A 1 284 ? 64.640 8.837 -108.764 1.00 92.25 284 GLU A O 1
ATOM 2026 N N . ALA A 1 285 ? 62.930 7.636 -107.955 1.00 90.00 285 ALA A N 1
ATOM 2027 C CA . ALA A 1 285 ? 62.903 6.686 -109.064 1.00 90.00 285 ALA A CA 1
ATOM 2028 C C . ALA A 1 285 ? 62.499 7.356 -110.387 1.00 90.00 285 ALA A C 1
ATOM 2030 O O . ALA A 1 285 ? 63.135 7.111 -111.408 1.00 90.00 285 ALA A O 1
ATOM 2031 N N . GLU A 1 286 ? 61.489 8.230 -110.371 1.00 90.44 286 GLU A N 1
ATOM 2032 C CA . GLU A 1 286 ? 61.085 9.035 -111.530 1.00 90.44 286 GLU A CA 1
ATOM 2033 C C . GLU A 1 286 ? 62.204 9.991 -111.969 1.00 90.44 286 GLU A C 1
ATOM 2035 O O . GLU A 1 286 ? 62.464 10.119 -113.166 1.00 90.44 286 GLU A O 1
ATOM 2040 N N . ALA A 1 287 ? 62.909 10.626 -111.026 1.00 88.69 287 ALA A N 1
ATOM 2041 C CA . ALA A 1 287 ? 64.065 11.472 -111.319 1.00 88.69 287 ALA A CA 1
ATOM 2042 C C . ALA A 1 287 ? 65.220 10.664 -111.931 1.00 88.69 287 ALA A C 1
ATOM 2044 O O . ALA A 1 287 ? 65.776 11.074 -112.947 1.00 88.69 287 ALA A O 1
ATOM 2045 N N . ALA A 1 288 ? 65.532 9.490 -111.376 1.00 88.81 288 ALA A N 1
ATOM 2046 C CA . ALA A 1 288 ? 66.543 8.587 -111.916 1.00 88.81 288 ALA A CA 1
ATOM 2047 C C . ALA A 1 288 ? 66.162 8.066 -113.313 1.00 88.81 288 ALA A C 1
ATOM 2049 O O . ALA A 1 288 ? 67.019 7.976 -114.191 1.00 88.81 288 ALA A O 1
ATOM 2050 N N . GLU A 1 289 ? 64.883 7.761 -113.559 1.00 89.12 289 GLU A N 1
ATOM 2051 C CA . GLU A 1 289 ? 64.396 7.400 -114.895 1.00 89.12 289 GLU A CA 1
ATOM 2052 C C . GLU A 1 289 ? 64.530 8.581 -115.869 1.00 89.12 289 GLU A C 1
ATOM 2054 O O . GLU A 1 289 ? 64.967 8.400 -117.006 1.00 89.12 289 GLU A O 1
ATOM 2059 N N . ALA A 1 290 ? 64.208 9.803 -115.435 1.00 87.00 290 ALA A N 1
ATOM 2060 C CA . ALA A 1 290 ? 64.380 11.007 -116.242 1.00 87.00 290 ALA A CA 1
ATOM 2061 C C . ALA A 1 290 ? 65.859 11.283 -116.570 1.00 87.00 290 ALA A C 1
ATOM 2063 O O . ALA A 1 290 ? 66.173 11.614 -117.715 1.00 87.00 290 ALA A O 1
ATOM 2064 N N . GLU A 1 291 ? 66.769 11.101 -115.610 1.00 88.25 291 GLU A N 1
ATOM 2065 C CA . GLU A 1 291 ? 68.219 11.190 -115.820 1.00 88.25 291 GLU A CA 1
ATOM 2066 C C . GLU A 1 291 ? 68.723 10.107 -116.776 1.00 88.25 291 GLU A C 1
ATOM 2068 O O . GLU A 1 291 ? 69.476 10.416 -117.698 1.00 88.25 291 GLU A O 1
ATOM 2073 N N . ALA A 1 292 ? 68.274 8.857 -116.619 1.00 85.50 292 ALA A N 1
ATOM 2074 C CA . ALA A 1 292 ? 68.617 7.767 -117.528 1.00 85.50 292 ALA A CA 1
ATOM 2075 C C . ALA A 1 292 ? 68.158 8.072 -118.961 1.00 85.50 292 ALA A C 1
ATOM 2077 O O . ALA A 1 292 ? 68.942 7.939 -119.898 1.00 85.50 292 ALA A O 1
ATOM 2078 N N . ARG A 1 293 ? 66.929 8.574 -119.138 1.00 86.06 293 ARG A N 1
ATOM 2079 C CA . ARG A 1 293 ? 66.431 9.028 -120.445 1.00 86.06 293 ARG A CA 1
ATOM 2080 C C . ARG A 1 293 ? 67.242 10.200 -120.997 1.00 86.06 293 ARG A C 1
ATOM 2082 O O . ARG A 1 293 ? 67.532 10.229 -122.189 1.00 86.06 293 ARG A O 1
ATOM 2089 N N . ALA A 1 294 ? 67.628 11.168 -120.165 1.00 85.69 294 ALA A N 1
ATOM 2090 C CA . ALA A 1 294 ? 68.480 12.277 -120.593 1.00 85.69 294 ALA A CA 1
ATOM 2091 C C . ALA A 1 294 ? 69.874 11.789 -121.025 1.00 85.69 294 ALA A C 1
ATOM 2093 O O . ALA A 1 294 ? 70.397 12.251 -122.040 1.00 85.69 294 ALA A O 1
ATOM 2094 N N . ALA A 1 295 ? 70.445 10.821 -120.305 1.00 85.06 295 ALA A N 1
ATOM 2095 C CA . ALA A 1 295 ? 71.703 10.175 -120.655 1.00 85.06 295 ALA A CA 1
ATOM 2096 C C . ALA A 1 295 ? 71.590 9.371 -121.959 1.00 85.06 295 ALA A C 1
ATOM 2098 O O . ALA A 1 295 ? 72.482 9.466 -122.796 1.00 85.06 295 ALA A O 1
ATOM 2099 N N . GLU A 1 296 ? 70.490 8.645 -122.185 1.00 82.56 296 GLU A N 1
ATOM 2100 C CA . GLU A 1 296 ? 70.209 7.981 -123.466 1.00 82.56 296 GLU A CA 1
ATOM 2101 C C . GLU A 1 296 ? 70.113 8.984 -124.620 1.00 82.56 296 GLU A C 1
ATOM 2103 O O . GLU A 1 296 ? 70.683 8.752 -125.685 1.00 82.56 296 GLU A O 1
ATOM 2108 N N . VAL A 1 297 ? 69.438 10.121 -124.418 1.00 86.31 297 VAL A N 1
ATOM 2109 C CA . VAL A 1 297 ? 69.355 11.196 -125.420 1.00 86.31 297 VAL A CA 1
ATOM 2110 C C . VAL A 1 297 ? 70.734 11.790 -125.702 1.00 86.31 297 VAL A C 1
ATOM 2112 O O . VAL A 1 297 ? 71.069 12.013 -126.864 1.00 86.31 297 VAL A O 1
ATOM 2115 N N . TRP A 1 298 ? 71.550 12.019 -124.671 1.00 84.94 298 TRP A N 1
ATOM 2116 C CA . TRP A 1 298 ? 72.908 12.540 -124.825 1.00 84.94 298 TRP A CA 1
ATOM 2117 C C . TRP A 1 298 ? 73.829 11.540 -125.529 1.00 84.94 298 TRP A C 1
ATOM 2119 O O . TRP A 1 298 ? 74.481 11.905 -126.500 1.00 84.94 298 TRP A O 1
ATOM 2129 N N . ALA A 1 299 ? 73.814 10.267 -125.129 1.00 77.62 299 ALA A N 1
ATOM 2130 C CA . ALA A 1 299 ? 74.558 9.202 -125.797 1.00 77.62 299 ALA A CA 1
ATOM 2131 C C . ALA A 1 299 ? 74.083 9.002 -127.245 1.00 77.62 299 ALA A C 1
ATOM 2133 O O . ALA A 1 299 ? 74.890 8.774 -128.144 1.00 77.62 299 ALA A O 1
ATOM 2134 N N . GLY A 1 300 ? 72.778 9.131 -127.500 1.00 79.81 300 GLY A N 1
ATOM 2135 C CA . GLY A 1 300 ? 72.210 9.147 -128.845 1.00 79.81 300 GLY A CA 1
ATOM 2136 C C . GLY A 1 300 ? 72.702 10.337 -129.674 1.00 79.81 300 GLY A C 1
ATOM 2137 O O . GLY A 1 300 ? 73.040 10.164 -130.845 1.00 79.81 300 GLY A O 1
ATOM 2138 N N . ALA A 1 301 ? 72.793 11.527 -129.075 1.00 76.44 301 ALA A N 1
ATOM 2139 C CA . ALA A 1 301 ? 73.334 12.724 -129.715 1.00 76.44 301 ALA A CA 1
ATOM 2140 C C . ALA A 1 301 ? 74.839 12.594 -130.001 1.00 76.44 301 ALA A C 1
ATOM 2142 O O . ALA A 1 301 ? 75.270 12.886 -131.113 1.00 76.44 301 ALA A O 1
ATOM 2143 N N . GLU A 1 302 ? 75.621 12.085 -129.049 1.00 80.56 302 GLU A N 1
ATOM 2144 C CA . GLU A 1 302 ? 77.056 11.832 -129.205 1.00 80.56 302 GLU A CA 1
ATOM 2145 C C . GLU A 1 302 ? 77.317 10.745 -130.259 1.00 80.56 302 GLU A C 1
ATOM 2147 O O . GLU A 1 302 ? 78.189 10.892 -131.112 1.00 80.56 302 GLU A O 1
ATOM 2152 N N . ALA A 1 303 ? 76.510 9.680 -130.291 1.00 72.94 303 ALA A N 1
ATOM 2153 C CA . ALA A 1 303 ? 76.573 8.668 -131.341 1.00 72.94 303 ALA A CA 1
ATOM 2154 C C . ALA A 1 303 ? 76.211 9.245 -132.719 1.00 72.94 303 ALA A C 1
ATOM 2156 O O . ALA A 1 303 ? 76.843 8.892 -133.718 1.00 72.94 303 ALA A O 1
ATOM 2157 N N . ALA A 1 304 ? 75.224 10.143 -132.795 1.00 72.94 304 ALA A N 1
ATOM 2158 C CA . ALA A 1 304 ? 74.891 10.856 -134.025 1.00 72.94 304 ALA A CA 1
ATOM 2159 C C . ALA A 1 304 ? 76.035 11.784 -134.471 1.00 72.94 304 ALA A C 1
ATOM 2161 O O . ALA A 1 304 ? 76.352 11.837 -135.660 1.00 72.94 304 ALA A O 1
ATOM 2162 N N . GLU A 1 305 ? 76.708 12.454 -133.535 1.00 75.25 305 GLU A N 1
ATOM 2163 C CA . GLU A 1 305 ? 77.889 13.278 -133.803 1.00 75.25 305 GLU A CA 1
ATOM 2164 C C . GLU A 1 305 ? 79.082 12.427 -134.263 1.00 75.25 305 GLU A C 1
ATOM 2166 O O . GLU A 1 305 ? 79.718 12.738 -135.270 1.00 75.25 305 GLU A O 1
ATOM 2171 N N . ALA A 1 306 ? 79.333 11.282 -133.626 1.00 72.94 306 ALA A N 1
ATOM 2172 C CA . ALA A 1 306 ? 80.345 10.320 -134.051 1.00 72.94 306 ALA A CA 1
ATOM 2173 C C . ALA A 1 306 ? 80.048 9.754 -135.451 1.00 72.94 306 ALA A C 1
ATOM 2175 O O . ALA A 1 306 ? 80.962 9.596 -136.265 1.00 72.94 306 ALA A O 1
ATOM 2176 N N . GLN A 1 307 ? 78.778 9.489 -135.778 1.00 70.44 307 GLN A N 1
ATOM 2177 C CA . GLN A 1 307 ? 78.366 9.116 -137.134 1.00 70.44 307 GLN A CA 1
ATOM 2178 C C . GLN A 1 307 ? 78.575 10.258 -138.130 1.00 70.44 307 GLN A C 1
ATOM 2180 O O . GLN A 1 307 ? 79.038 10.002 -139.244 1.00 70.44 307 GLN A O 1
ATOM 2185 N N . ALA A 1 308 ? 78.286 11.503 -137.746 1.00 70.81 308 ALA A N 1
ATOM 2186 C CA . ALA A 1 308 ? 78.530 12.677 -138.576 1.00 70.81 308 ALA A CA 1
ATOM 2187 C C . ALA A 1 308 ? 80.030 12.872 -138.846 1.00 70.81 308 ALA A C 1
ATOM 2189 O O . ALA A 1 308 ? 80.423 13.056 -139.997 1.00 70.81 308 ALA A O 1
ATOM 2190 N N . LEU A 1 309 ? 80.882 12.718 -137.831 1.00 75.00 309 LEU A N 1
ATOM 2191 C CA . LEU A 1 309 ? 82.339 12.744 -137.968 1.00 75.00 309 LEU A CA 1
ATOM 2192 C C . LEU A 1 309 ? 82.857 11.572 -138.806 1.00 75.00 309 LEU A C 1
ATOM 2194 O O . LEU A 1 309 ? 83.735 11.759 -139.646 1.00 75.00 309 LEU A O 1
ATOM 2198 N N . ALA A 1 310 ? 82.303 10.367 -138.649 1.00 70.19 310 ALA A N 1
ATOM 2199 C CA . ALA A 1 310 ? 82.643 9.223 -139.493 1.00 70.19 310 ALA A CA 1
ATOM 2200 C C . ALA A 1 310 ? 82.213 9.447 -140.953 1.00 70.19 310 ALA A C 1
ATOM 2202 O O . ALA A 1 310 ? 82.940 9.075 -141.879 1.00 70.19 310 ALA A O 1
ATOM 2203 N N . ALA A 1 311 ? 81.062 10.079 -141.183 1.00 69.31 311 ALA A N 1
ATOM 2204 C CA . ALA A 1 311 ? 80.609 10.488 -142.507 1.00 69.31 311 ALA A CA 1
ATOM 2205 C C . ALA A 1 311 ? 81.512 11.585 -143.094 1.00 69.31 311 ALA A C 1
ATOM 2207 O O . ALA A 1 311 ? 81.881 11.502 -144.267 1.00 69.31 311 ALA A O 1
ATOM 2208 N N . GLU A 1 312 ? 81.950 12.556 -142.289 1.00 72.25 312 GLU A N 1
ATOM 2209 C CA . GLU A 1 312 ? 82.901 13.591 -142.700 1.00 72.25 312 GLU A CA 1
ATOM 2210 C C . GLU A 1 312 ? 84.282 12.993 -143.007 1.00 72.25 312 GLU A C 1
ATOM 2212 O O . GLU A 1 312 ? 84.893 13.326 -144.022 1.00 72.25 312 GLU A O 1
ATOM 2217 N N . ALA A 1 313 ? 84.759 12.044 -142.202 1.00 70.06 313 ALA A N 1
ATOM 2218 C CA . ALA A 1 313 ? 85.995 11.309 -142.447 1.00 70.06 313 ALA A CA 1
ATOM 2219 C C . ALA A 1 313 ? 85.910 10.484 -143.739 1.00 70.06 313 ALA A C 1
ATOM 2221 O O . ALA A 1 313 ? 86.849 10.498 -144.535 1.00 70.06 313 ALA A O 1
ATOM 2222 N N . ARG A 1 314 ? 84.770 9.831 -144.013 1.00 67.75 314 ARG A N 1
ATOM 2223 C CA . ARG A 1 314 ? 84.508 9.172 -145.307 1.00 67.75 314 ARG A CA 1
ATOM 2224 C C . ARG A 1 314 ? 84.501 10.182 -146.453 1.00 67.75 314 ARG A C 1
ATOM 2226 O O . ARG A 1 314 ? 85.119 9.926 -147.484 1.00 67.75 314 ARG A O 1
ATOM 2233 N N . ALA A 1 315 ? 83.878 11.345 -146.277 1.00 69.50 315 ALA A N 1
ATOM 2234 C CA . ALA A 1 315 ? 83.873 12.409 -147.277 1.00 69.50 315 ALA A CA 1
ATOM 2235 C C . ALA A 1 315 ? 85.288 12.960 -147.544 1.00 69.50 315 ALA A C 1
ATOM 2237 O O . ALA A 1 315 ? 85.662 13.173 -148.699 1.00 69.50 315 ALA A O 1
ATOM 2238 N N . ARG A 1 316 ? 86.115 13.121 -146.503 1.00 68.19 316 ARG A N 1
ATOM 2239 C CA . ARG A 1 316 ? 87.532 13.499 -146.624 1.00 68.19 316 ARG A CA 1
ATOM 2240 C C . ARG A 1 316 ? 88.366 12.403 -147.274 1.00 68.19 316 ARG A C 1
ATOM 2242 O O . ARG A 1 316 ? 89.183 12.720 -148.129 1.00 68.19 316 ARG A O 1
ATOM 2249 N N . ALA A 1 317 ? 88.138 11.133 -146.948 1.00 67.75 317 ALA A N 1
ATOM 2250 C CA . ALA A 1 317 ? 88.807 10.009 -147.601 1.00 67.75 317 ALA A CA 1
ATOM 2251 C C . ALA A 1 317 ? 88.474 9.950 -149.103 1.00 67.75 317 ALA A C 1
ATOM 2253 O O . ALA A 1 317 ? 89.367 9.763 -149.927 1.00 67.75 317 ALA A O 1
ATOM 2254 N N . VAL A 1 318 ? 87.216 10.198 -149.481 1.00 66.44 318 VAL A N 1
ATOM 2255 C CA . VAL A 1 318 ? 86.801 10.330 -150.889 1.00 66.44 318 VAL A CA 1
ATOM 2256 C C . VAL A 1 318 ? 87.461 11.544 -151.555 1.00 66.44 318 VAL A C 1
ATOM 2258 O O . VAL A 1 318 ? 87.914 11.438 -152.694 1.00 66.44 318 VAL A O 1
ATOM 2261 N N . ARG A 1 319 ? 87.567 12.685 -150.860 1.00 66.94 319 ARG A N 1
ATOM 2262 C CA . ARG A 1 319 ? 88.250 13.884 -151.374 1.00 66.94 319 ARG A CA 1
ATOM 2263 C C . ARG A 1 319 ? 89.745 13.641 -151.589 1.00 66.94 319 ARG A C 1
ATOM 2265 O O . ARG A 1 319 ? 90.238 13.941 -152.666 1.00 66.94 319 ARG A O 1
ATOM 2272 N N . LEU A 1 320 ? 90.438 13.044 -150.622 1.00 68.00 320 LEU A N 1
ATOM 2273 C CA . LEU A 1 320 ? 91.858 12.700 -150.731 1.00 68.00 320 LEU A CA 1
ATOM 2274 C C . LEU A 1 320 ? 92.108 11.658 -151.825 1.00 68.00 320 LEU A C 1
ATOM 2276 O O . LEU A 1 320 ? 93.099 11.756 -152.540 1.00 68.00 320 LEU A O 1
ATOM 2280 N N . ARG A 1 321 ? 91.188 10.704 -152.020 1.00 59.72 321 ARG A N 1
ATOM 2281 C CA . ARG A 1 321 ? 91.234 9.778 -153.159 1.00 59.72 321 ARG A CA 1
ATOM 2282 C C . ARG A 1 321 ? 91.102 10.519 -154.491 1.00 59.72 321 ARG A C 1
ATOM 2284 O O . ARG A 1 321 ? 91.901 10.279 -155.388 1.00 59.72 321 ARG A O 1
ATOM 2291 N N . ARG A 1 322 ? 90.173 11.475 -154.599 1.00 59.84 322 ARG A N 1
ATOM 2292 C CA . ARG A 1 322 ? 90.047 12.338 -155.786 1.00 59.84 322 ARG A CA 1
ATOM 2293 C C . ARG A 1 322 ? 91.247 13.262 -155.991 1.00 59.84 322 ARG A C 1
ATOM 2295 O O . ARG A 1 322 ? 91.617 13.514 -157.128 1.00 59.84 322 ARG A O 1
ATOM 2302 N N . GLU A 1 323 ? 91.877 13.752 -154.927 1.00 58.75 323 GLU A N 1
ATOM 2303 C CA . GLU A 1 323 ? 93.098 14.564 -155.011 1.00 58.75 323 GLU A CA 1
ATOM 2304 C C . GLU A 1 323 ? 94.326 13.724 -155.393 1.00 58.75 323 GLU A C 1
ATOM 2306 O O . GLU A 1 323 ? 95.165 14.190 -156.164 1.00 58.75 323 GLU A O 1
ATOM 2311 N N . ALA A 1 324 ? 94.415 12.471 -154.939 1.00 56.47 324 ALA A N 1
ATOM 2312 C CA . ALA A 1 324 ? 95.431 11.516 -155.383 1.00 56.47 324 ALA A CA 1
ATOM 2313 C C . ALA A 1 324 ? 95.239 11.118 -156.861 1.00 56.47 324 ALA A C 1
ATOM 2315 O O . ALA A 1 324 ? 96.211 11.051 -157.618 1.00 56.47 324 ALA A O 1
ATOM 2316 N N . GLU A 1 325 ? 93.989 10.946 -157.298 1.00 53.81 325 GLU A N 1
ATOM 2317 C CA . GLU A 1 325 ? 93.624 10.744 -158.707 1.00 53.81 325 GLU A CA 1
ATOM 2318 C C . GLU A 1 325 ? 93.860 12.020 -159.552 1.00 53.81 325 GLU A C 1
ATOM 2320 O O . GLU A 1 325 ? 94.267 11.935 -160.708 1.00 53.81 325 GLU A O 1
ATOM 2325 N N . ALA A 1 326 ? 93.729 13.223 -158.979 1.00 55.34 326 ALA A N 1
ATOM 2326 C CA . ALA A 1 326 ? 94.020 14.489 -159.665 1.00 55.34 326 ALA A CA 1
ATOM 2327 C C . ALA A 1 326 ? 95.529 14.778 -159.809 1.00 55.34 326 ALA A C 1
ATOM 2329 O O . ALA A 1 326 ? 95.948 15.428 -160.770 1.00 55.34 326 ALA A O 1
ATOM 2330 N N . LYS A 1 327 ? 96.372 14.274 -158.896 1.00 48.72 327 LYS A N 1
ATOM 2331 C CA . LYS A 1 327 ? 97.837 14.459 -158.935 1.00 48.72 327 LYS A CA 1
ATOM 2332 C C . LYS A 1 327 ? 98.551 13.549 -159.942 1.00 48.72 327 LYS A C 1
ATOM 2334 O O . LYS A 1 327 ? 99.712 13.791 -160.258 1.00 48.72 327 LYS A O 1
ATOM 2339 N N . THR A 1 328 ? 97.861 12.546 -160.482 1.00 44.97 328 THR A N 1
ATOM 2340 C CA . THR A 1 328 ? 98.384 11.607 -161.489 1.00 44.97 328 THR A CA 1
ATOM 2341 C C . THR A 1 328 ? 97.976 11.954 -162.931 1.00 44.97 328 THR A C 1
ATOM 2343 O O . THR A 1 328 ? 98.446 11.302 -163.858 1.00 44.97 328 THR A O 1
ATOM 2346 N N . ALA A 1 329 ? 97.195 13.025 -163.156 1.00 41.91 329 ALA A N 1
ATOM 2347 C CA . ALA A 1 329 ? 96.542 13.289 -164.448 1.00 41.91 329 ALA A CA 1
ATOM 2348 C C . ALA A 1 329 ? 96.859 14.639 -165.142 1.00 41.91 329 ALA A C 1
ATOM 2350 O O . ALA A 1 329 ? 96.156 15.009 -166.081 1.00 41.91 329 ALA A O 1
ATOM 2351 N N . ARG A 1 330 ? 97.904 15.396 -164.754 1.00 42.53 330 ARG A N 1
ATOM 2352 C CA . ARG A 1 330 ? 98.340 16.602 -165.509 1.00 42.53 330 ARG A CA 1
ATOM 2353 C C . ARG A 1 330 ? 99.863 16.780 -165.597 1.00 42.53 330 ARG A C 1
ATOM 2355 O O . ARG A 1 330 ? 100.439 17.733 -165.084 1.00 42.53 330 ARG A O 1
ATOM 2362 N N . ARG A 1 331 ? 100.495 15.888 -166.360 1.00 31.11 331 ARG A N 1
ATOM 2363 C CA . ARG A 1 331 ? 101.526 16.246 -167.350 1.00 31.11 331 ARG A CA 1
ATOM 2364 C C . ARG A 1 331 ? 100.971 15.833 -168.718 1.00 31.11 331 ARG A C 1
ATOM 2366 O O . ARG A 1 331 ? 100.819 14.634 -168.922 1.00 31.11 331 ARG A O 1
ATOM 2373 N N . PRO A 1 332 ? 100.693 16.757 -169.648 1.00 43.78 332 PRO A N 1
ATOM 2374 C CA . PRO A 1 332 ? 100.564 16.415 -171.054 1.00 43.78 332 PRO A CA 1
ATOM 2375 C C . PRO A 1 332 ? 101.820 16.874 -171.801 1.00 43.78 332 PRO A C 1
ATOM 2377 O O . PRO A 1 332 ? 102.147 18.060 -171.840 1.00 43.78 332 PRO A O 1
ATOM 2380 N N . LYS A 1 333 ? 102.540 15.900 -172.356 1.00 37.09 333 LYS A N 1
ATOM 2381 C CA . LYS A 1 333 ? 103.544 16.083 -173.401 1.00 37.09 333 LYS A CA 1
ATOM 2382 C C . LYS A 1 333 ? 102.785 15.940 -174.724 1.00 37.09 333 LYS A C 1
ATOM 2384 O O . LYS A 1 333 ? 102.195 14.892 -174.941 1.00 37.09 333 LYS A O 1
ATOM 2389 N N . GLU A 1 334 ? 102.733 17.039 -175.472 1.00 36.03 334 GLU A N 1
ATOM 2390 C CA . GLU A 1 334 ? 102.484 17.177 -176.919 1.00 36.03 334 GLU A CA 1
ATOM 2391 C C . GLU A 1 334 ? 101.713 16.064 -177.660 1.00 36.03 334 GLU A C 1
ATOM 2393 O O . GLU A 1 334 ? 102.270 15.014 -177.952 1.00 36.03 334 GLU A O 1
ATOM 2398 N N . ASP A 1 335 ? 100.502 16.401 -178.116 1.00 40.94 335 ASP A N 1
ATOM 2399 C CA . ASP A 1 335 ? 100.034 16.091 -179.476 1.00 40.94 335 ASP A CA 1
ATOM 2400 C C . ASP A 1 335 ? 100.256 17.352 -180.312 1.00 40.94 335 ASP A C 1
ATOM 2402 O O . ASP A 1 335 ? 99.757 18.397 -179.886 1.00 40.94 335 ASP A O 1
ATOM 2406 N N . ARG A 1 336 ? 100.922 17.307 -181.476 1.00 55.31 336 ARG A N 1
ATOM 2407 C CA . ARG A 1 336 ? 100.773 18.366 -182.496 1.00 55.31 336 ARG A CA 1
ATOM 2408 C C . ARG A 1 336 ? 101.212 17.937 -183.897 1.00 55.31 336 ARG A C 1
ATOM 2410 O O . ARG A 1 336 ? 102.309 17.410 -184.038 1.00 55.31 336 ARG A O 1
ATOM 2417 N N . PRO A 1 337 ? 100.485 18.459 -184.903 1.00 47.69 337 PRO A N 1
ATOM 2418 C CA . PRO A 1 337 ? 99.367 17.845 -185.632 1.00 47.69 337 PRO A CA 1
ATOM 2419 C C . PRO A 1 337 ? 99.735 16.490 -186.246 1.00 47.69 337 PRO A C 1
ATOM 2421 O O . PRO A 1 337 ? 100.596 15.804 -185.718 1.00 47.69 337 PRO A O 1
ATOM 2424 N N . GLN A 1 338 ? 99.105 16.084 -187.349 1.00 57.28 338 GLN A N 1
ATOM 2425 C CA . GLN A 1 338 ? 99.517 14.940 -188.155 1.00 57.28 338 GLN A CA 1
ATOM 2426 C C . GLN A 1 338 ? 99.750 15.377 -189.590 1.00 57.28 338 GLN A C 1
ATOM 2428 O O . GLN A 1 338 ? 98.964 16.119 -190.156 1.00 57.28 338 GLN A O 1
ATOM 2433 N N . GLY A 1 339 ? 100.789 14.824 -190.160 1.00 41.97 339 GLY A N 1
ATOM 2434 C CA . GLY A 1 339 ? 101.240 14.832 -191.528 1.00 41.97 339 GLY A CA 1
ATOM 2435 C C . GLY A 1 339 ? 100.625 15.552 -192.660 1.00 41.97 339 GLY A C 1
ATOM 2436 O O . GLY A 1 339 ? 100.539 14.944 -193.708 1.00 41.97 339 GLY A O 1
ATOM 2437 N N . ASP A 1 340 ? 100.392 16.840 -192.584 1.00 42.03 340 ASP A N 1
ATOM 2438 C CA . ASP A 1 340 ? 101.384 17.730 -191.988 1.00 42.03 340 ASP A CA 1
ATOM 2439 C C . ASP A 1 340 ? 101.556 17.649 -190.483 1.00 42.03 340 ASP A C 1
ATOM 2441 O O . ASP A 1 340 ? 100.676 18.043 -189.727 1.00 42.03 340 ASP A O 1
ATOM 2445 N N . SER A 1 341 ? 102.751 17.207 -190.084 1.00 50.38 341 SER A N 1
ATOM 2446 C CA . SER A 1 341 ? 103.160 16.474 -188.863 1.00 50.38 341 SER A CA 1
ATOM 2447 C C . SER A 1 341 ? 103.230 14.916 -188.970 1.00 50.38 341 SER A C 1
ATOM 2449 O O . SER A 1 341 ? 102.685 14.221 -188.106 1.00 50.38 341 SER A O 1
ATOM 2451 N N . PRO A 1 342 ? 103.694 14.357 -190.115 1.00 43.03 342 PRO A N 1
ATOM 2452 C CA . PRO A 1 342 ? 103.483 12.963 -190.525 1.00 43.03 342 PRO A CA 1
ATOM 2453 C C . PRO A 1 342 ? 104.472 12.055 -189.826 1.00 43.03 342 PRO A C 1
ATOM 2455 O O . PRO A 1 342 ? 105.545 12.564 -189.428 1.00 43.03 342 PRO A O 1
#

pLDDT: mean 81.41, std 19.09, range [31.11, 98.5]

Secondary structure (DSSP, 8-state):
--SHHHHHHHHHHHHHH-HHHHHHHHHHHHHHHHHHHHHHHHHHHHHHTTTTT------------------------TTTHHHHHHHHHHHHHHHHHHHHHHHHHHHHHHHHHHHHHHHHHHHHHHHHHHHHHHHHHHHHHHHHHHHHHHHHHHHHHHHHHHHHHHHHHHHHHHHHHHHHHHHHHHHHHHHHHHHHHHHHHHHHHHHHHHHHHHHHHHHHHHHHHHHHHHHHHHHHHHHHHHHHHHHHHHHHHHHHHHHHHHHHHHHHHHHHHHHHHHHHHHHHHHHHHHHHHHHHHHHHHHHHHHHHHHHHHHHHHHHHHHHHHHHTS--------SSS--